Protein AF-A0A383BZ38-F1 (afdb_monomer_lite)

Organism: NCBI:txid408172

pLDDT: mean 95.56, std 3.01, range [82.31, 98.69]

Radius of gyration: 19.3 Å; chains: 1; bounding box: 51×39×51 Å

Structure (mmCIF, N/CA/C/O backbone):
data_AF-A0A383BZ38-F1
#
_entry.id   AF-A0A383BZ38-F1
#
loop_
_atom_site.group_PDB
_atom_site.id
_atom_site.type_symbol
_atom_site.label_atom_id
_atom_site.label_alt_id
_atom_site.label_comp_id
_atom_site.label_asym_id
_atom_site.label_entity_id
_atom_site.label_seq_id
_atom_site.pdbx_PDB_ins_code
_atom_site.Cartn_x
_atom_site.Cartn_y
_atom_site.Cartn_z
_atom_site.occupancy
_atom_site.B_iso_or_equiv
_atom_site.auth_seq_id
_atom_site.auth_comp_id
_atom_site.auth_asym_id
_atom_site.auth_atom_id
_atom_site.pdbx_PDB_model_num
ATOM 1 N N . GLY A 1 1 ? 20.276 -17.628 -30.613 1.00 90.06 1 GLY A N 1
ATOM 2 C CA . GLY A 1 1 ? 20.689 -17.340 -29.229 1.00 90.06 1 GLY A CA 1
ATOM 3 C C . GLY A 1 1 ? 22.015 -16.609 -29.181 1.00 90.06 1 GLY A C 1
ATOM 4 O O . GLY A 1 1 ? 22.993 -17.203 -28.761 1.00 90.06 1 GLY A O 1
ATOM 5 N N . ARG A 1 2 ? 22.058 -15.345 -29.622 1.00 94.81 2 ARG A N 1
ATOM 6 C CA . ARG A 1 2 ? 23.166 -14.427 -29.297 1.00 94.81 2 ARG A CA 1
ATOM 7 C C . ARG A 1 2 ? 22.791 -13.656 -28.026 1.00 94.81 2 ARG A C 1
ATOM 9 O O . ARG A 1 2 ? 21.605 -13.581 -27.708 1.00 94.81 2 ARG A O 1
ATOM 16 N N . PHE A 1 3 ? 23.781 -13.122 -27.318 1.00 96.31 3 PHE A N 1
ATOM 17 C CA . PHE A 1 3 ? 23.552 -12.290 -26.137 1.00 96.31 3 PHE A CA 1
ATOM 18 C C . PHE A 1 3 ? 22.805 -10.999 -26.510 1.00 96.31 3 PHE A C 1
ATOM 20 O O . PHE A 1 3 ? 23.079 -10.409 -27.555 1.00 96.31 3 PHE A O 1
ATOM 27 N N . VAL A 1 4 ? 21.856 -10.590 -25.666 1.00 97.38 4 VAL A N 1
ATOM 28 C CA . VAL A 1 4 ? 21.097 -9.340 -25.800 1.00 97.38 4 VAL A CA 1
ATOM 29 C C . VAL A 1 4 ? 21.461 -8.460 -24.613 1.00 97.38 4 VAL A C 1
ATOM 31 O O . VAL A 1 4 ? 21.229 -8.855 -23.471 1.00 97.38 4 VAL A O 1
ATOM 34 N N . GLU A 1 5 ? 22.019 -7.283 -24.889 1.00 97.19 5 GLU A N 1
ATOM 35 C CA . GLU A 1 5 ? 22.482 -6.352 -23.856 1.00 97.19 5 GLU A CA 1
ATOM 36 C C . GLU A 1 5 ? 21.358 -5.974 -22.877 1.00 97.19 5 GLU A C 1
ATOM 38 O O . GLU A 1 5 ? 20.234 -5.684 -23.316 1.00 97.19 5 GLU A O 1
ATOM 43 N N . PRO A 1 6 ? 21.628 -5.958 -21.558 1.00 97.00 6 PRO A N 1
ATOM 44 C CA . PRO A 1 6 ? 20.648 -5.540 -20.576 1.00 97.00 6 PRO A CA 1
ATOM 45 C C . PRO A 1 6 ? 20.452 -4.018 -20.567 1.00 97.00 6 PRO A C 1
ATOM 47 O O . PRO A 1 6 ? 21.318 -3.240 -20.968 1.00 97.00 6 PRO A O 1
ATOM 50 N N . GLY A 1 7 ? 19.300 -3.567 -20.074 1.00 95.19 7 GLY A N 1
ATOM 51 C CA . GLY A 1 7 ? 19.016 -2.139 -19.912 1.00 95.19 7 GLY A CA 1
ATOM 52 C C . GLY A 1 7 ? 17.922 -1.859 -18.883 1.00 95.19 7 GLY A C 1
ATOM 53 O O . GLY A 1 7 ? 17.131 -2.746 -18.581 1.00 95.19 7 GLY A O 1
ATOM 54 N N . PRO A 1 8 ? 17.841 -0.648 -18.321 1.00 92.62 8 PRO A N 1
ATOM 55 C CA . PRO A 1 8 ? 16.776 -0.316 -17.384 1.00 92.62 8 PRO A CA 1
ATOM 56 C C . PRO A 1 8 ? 15.424 -0.208 -18.103 1.00 92.62 8 PRO A C 1
ATOM 58 O O . PRO A 1 8 ? 15.342 0.229 -19.252 1.00 92.62 8 PRO A O 1
ATOM 61 N N . SER A 1 9 ? 14.350 -0.566 -17.403 1.00 90.81 9 SER A N 1
ATOM 62 C CA . SER A 1 9 ? 12.969 -0.315 -17.830 1.00 90.81 9 SER A CA 1
ATOM 63 C C . SER A 1 9 ? 12.368 0.907 -17.131 1.00 90.81 9 SER A C 1
ATOM 65 O O . SER A 1 9 ? 12.826 1.349 -16.077 1.00 90.81 9 SER A O 1
ATOM 67 N N . GLY A 1 10 ? 11.318 1.477 -17.723 1.00 86.44 10 GLY A N 1
ATOM 68 C CA . GLY A 1 10 ? 10.620 2.632 -17.165 1.00 86.44 10 GLY A CA 1
ATOM 69 C C . GLY A 1 10 ? 9.877 3.428 -18.230 1.00 86.44 10 GLY A C 1
ATOM 70 O O . GLY A 1 10 ? 9.706 2.974 -19.359 1.00 86.44 10 GLY A O 1
ATOM 71 N N . ALA A 1 11 ? 9.424 4.622 -17.857 1.00 85.94 11 ALA A N 1
ATOM 72 C CA . ALA A 1 11 ? 8.799 5.561 -18.779 1.00 85.94 11 ALA A CA 1
ATOM 73 C C . ALA A 1 11 ? 9.801 6.678 -19.130 1.00 85.94 11 ALA A C 1
ATOM 75 O O . ALA A 1 11 ? 10.152 7.445 -18.230 1.00 85.94 11 ALA A O 1
ATOM 76 N N . PRO A 1 12 ? 10.222 6.833 -20.404 1.00 86.62 12 PRO A N 1
ATOM 77 C CA . PRO A 1 12 ? 11.094 7.938 -20.820 1.00 86.62 12 PRO A CA 1
ATOM 78 C C . PRO A 1 12 ? 10.515 9.310 -20.448 1.00 86.62 12 PRO A C 1
ATOM 80 O O . PRO A 1 12 ? 11.234 10.210 -20.023 1.00 86.62 12 PRO A O 1
ATOM 83 N N . THR A 1 13 ? 9.187 9.434 -20.521 1.00 86.00 13 THR A N 1
ATOM 84 C CA . THR A 1 13 ? 8.421 10.640 -20.172 1.00 86.00 13 THR A CA 1
ATOM 85 C C . THR A 1 13 ? 8.467 11.003 -18.688 1.00 86.00 13 THR A C 1
ATOM 87 O O . THR A 1 13 ? 8.096 12.115 -18.330 1.00 86.00 13 THR A O 1
ATOM 90 N N . ARG A 1 14 ? 8.954 10.111 -17.814 1.00 82.38 14 ARG A N 1
ATOM 91 C CA . ARG A 1 14 ? 9.188 10.389 -16.386 1.00 82.38 14 ARG A CA 1
ATOM 92 C C . ARG A 1 14 ? 10.637 10.788 -16.097 1.00 82.38 14 ARG A C 1
ATOM 94 O O . ARG A 1 14 ? 11.146 10.509 -15.017 1.00 82.38 14 ARG A O 1
ATOM 101 N N . GLY A 1 15 ? 11.303 11.419 -17.066 1.00 82.31 15 GLY A N 1
ATOM 102 C CA . GLY A 1 15 ? 12.677 11.898 -16.911 1.00 82.31 15 GLY A CA 1
ATOM 103 C C . GLY A 1 15 ? 13.702 10.770 -16.825 1.00 82.31 15 GLY A C 1
ATOM 104 O O . GLY A 1 15 ? 14.725 10.938 -16.171 1.00 82.31 15 GLY A O 1
ATOM 105 N N . ARG A 1 16 ? 13.419 9.626 -17.466 1.00 85.56 16 ARG A N 1
ATOM 106 C CA . ARG A 1 16 ? 14.309 8.456 -17.495 1.00 85.56 16 ARG A CA 1
ATOM 107 C C . ARG A 1 16 ? 14.822 8.171 -18.910 1.00 85.56 16 ARG A C 1
ATOM 109 O O . ARG A 1 16 ? 14.422 7.165 -19.499 1.00 85.56 16 ARG A O 1
ATOM 116 N N . PRO A 1 17 ? 15.630 9.057 -19.523 1.00 90.81 17 PRO A N 1
ATOM 117 C CA . PRO A 1 17 ? 16.130 8.848 -20.883 1.00 90.81 17 PRO A CA 1
ATOM 118 C C . PRO A 1 17 ? 17.014 7.596 -21.006 1.00 90.81 17 PRO A C 1
ATOM 120 O O . PRO A 1 17 ? 17.094 7.019 -22.087 1.00 90.81 17 PRO A O 1
ATOM 123 N N . GLU A 1 18 ? 17.612 7.123 -19.907 1.00 90.06 18 GLU A N 1
ATOM 124 C CA . GLU A 1 18 ? 18.481 5.942 -19.858 1.00 90.06 18 GLU A CA 1
ATOM 125 C C . GLU A 1 18 ? 17.783 4.622 -20.230 1.00 90.06 18 GLU A C 1
ATOM 127 O O . GLU A 1 18 ? 18.455 3.629 -20.523 1.00 90.06 18 GLU A O 1
ATOM 132 N N . VAL A 1 19 ? 16.442 4.592 -20.249 1.00 92.38 19 VAL A N 1
ATOM 133 C CA . VAL A 1 19 ? 15.659 3.428 -20.709 1.00 92.38 19 VAL A CA 1
ATOM 134 C C . VAL A 1 19 ? 15.716 3.258 -22.230 1.00 92.38 19 VAL A C 1
ATOM 136 O O . VAL A 1 19 ? 15.421 2.179 -22.744 1.00 92.38 19 VAL A O 1
ATOM 139 N N . LEU A 1 20 ? 16.165 4.283 -22.960 1.00 93.81 20 LEU A N 1
ATOM 140 C CA . LEU A 1 20 ? 16.434 4.223 -24.394 1.00 93.81 20 LEU A CA 1
ATOM 141 C C . LEU A 1 20 ? 17.914 3.880 -24.665 1.00 93.81 20 LEU A C 1
ATOM 143 O O . LEU A 1 20 ? 18.776 4.200 -23.846 1.00 93.81 20 LEU A O 1
ATOM 147 N N . PRO A 1 21 ? 18.233 3.235 -25.804 1.00 95.25 21 PRO A N 1
ATOM 148 C CA . PRO A 1 21 ? 17.310 2.732 -26.825 1.00 95.25 21 PRO A CA 1
ATOM 149 C C . PRO A 1 21 ? 16.559 1.462 -26.383 1.00 95.25 21 PRO A C 1
ATOM 151 O O . PRO A 1 21 ? 16.933 0.786 -25.419 1.00 95.25 21 PRO A O 1
ATOM 154 N N . THR A 1 22 ? 15.488 1.140 -27.114 1.00 95.38 22 THR A N 1
ATOM 155 C CA . THR A 1 22 ? 14.756 -0.134 -27.007 1.00 95.38 22 THR A CA 1
ATOM 156 C C . THR A 1 22 ? 15.561 -1.297 -27.605 1.00 95.38 22 THR A C 1
ATOM 158 O O . THR A 1 22 ? 16.648 -1.099 -28.140 1.00 95.38 22 THR A O 1
ATOM 161 N N . GLY A 1 23 ? 15.028 -2.524 -27.544 1.00 96.19 23 GLY A N 1
ATOM 162 C CA . GLY A 1 23 ? 15.708 -3.718 -28.077 1.00 96.19 23 GLY A CA 1
ATOM 163 C C . GLY A 1 23 ? 16.732 -4.336 -27.117 1.00 96.19 23 GLY A C 1
ATOM 164 O O . GLY A 1 23 ? 17.559 -5.139 -27.535 1.00 96.19 23 GLY A O 1
ATOM 165 N N . ARG A 1 24 ? 16.668 -3.961 -25.834 1.00 96.38 24 ARG A N 1
ATOM 166 C CA . ARG A 1 24 ? 17.495 -4.493 -24.745 1.00 96.38 24 ARG A CA 1
ATOM 167 C C . ARG A 1 24 ? 16.713 -5.489 -23.892 1.00 96.38 24 ARG A C 1
ATOM 169 O O . ARG A 1 24 ? 15.491 -5.382 -23.778 1.00 96.38 24 ARG A O 1
ATOM 176 N N . ASN A 1 25 ? 17.423 -6.422 -23.261 1.00 96.31 25 ASN A N 1
ATOM 177 C CA . ASN A 1 25 ? 16.853 -7.326 -22.265 1.00 96.31 25 ASN A CA 1
ATOM 178 C C . ASN A 1 25 ? 16.653 -6.557 -20.953 1.00 96.31 25 ASN A C 1
ATOM 180 O O . ASN A 1 25 ? 17.577 -6.419 -20.151 1.00 96.31 25 ASN A O 1
ATOM 184 N N . PHE A 1 26 ? 15.483 -5.947 -20.782 1.00 94.25 26 PHE A N 1
ATOM 185 C CA . PHE A 1 26 ? 15.321 -4.985 -19.707 1.00 94.25 26 PHE A CA 1
ATOM 186 C C . PHE A 1 26 ? 15.330 -5.641 -18.317 1.00 94.25 26 PHE A C 1
ATOM 188 O O . PHE A 1 26 ? 14.816 -6.739 -18.124 1.00 94.25 26 PHE A O 1
ATOM 195 N N . TYR A 1 27 ? 15.842 -4.918 -17.325 1.00 92.50 27 TYR A N 1
ATOM 196 C CA . TYR A 1 27 ? 15.643 -5.201 -15.906 1.00 92.50 27 TYR A CA 1
ATOM 197 C C . TYR A 1 27 ? 14.743 -4.133 -15.272 1.00 92.50 27 TYR A C 1
ATOM 199 O O . TYR A 1 27 ? 14.513 -3.059 -15.838 1.00 92.50 27 TYR A O 1
ATOM 207 N N . SER A 1 28 ? 14.183 -4.438 -14.103 1.00 87.81 28 SER A N 1
ATOM 208 C CA . SER A 1 28 ? 13.330 -3.518 -13.349 1.00 87.81 28 SER A CA 1
ATOM 209 C C . SER A 1 28 ? 14.166 -2.591 -12.457 1.00 87.81 28 SER A C 1
ATOM 211 O O . SER A 1 28 ? 14.891 -1.734 -12.962 1.00 87.81 28 SER A O 1
ATOM 213 N N . ILE A 1 29 ? 14.060 -2.739 -11.138 1.00 88.50 29 ILE A N 1
ATOM 214 C CA . ILE A 1 29 ? 14.698 -1.893 -10.127 1.00 88.50 29 ILE A CA 1
ATOM 215 C C . ILE A 1 29 ? 15.108 -2.732 -8.913 1.00 88.50 29 ILE A C 1
ATOM 217 O O . ILE A 1 29 ? 14.553 -3.807 -8.686 1.00 88.50 29 ILE A O 1
ATOM 221 N N . ASP A 1 30 ? 16.039 -2.221 -8.101 1.00 92.00 30 ASP A N 1
ATOM 222 C CA . ASP A 1 30 ? 16.268 -2.768 -6.760 1.00 92.00 30 ASP A CA 1
ATOM 223 C C . ASP A 1 30 ? 15.056 -2.439 -5.881 1.00 92.00 30 ASP A C 1
ATOM 225 O O . ASP A 1 30 ? 14.865 -1.296 -5.453 1.00 92.00 30 ASP A O 1
ATOM 229 N N . THR A 1 31 ? 14.226 -3.445 -5.612 1.00 94.00 31 THR A N 1
ATOM 230 C CA . THR A 1 31 ? 12.975 -3.294 -4.861 1.00 94.00 31 THR A CA 1
ATOM 231 C C . THR A 1 31 ? 13.214 -2.805 -3.437 1.00 94.00 31 THR A C 1
ATOM 233 O O . THR A 1 31 ? 12.353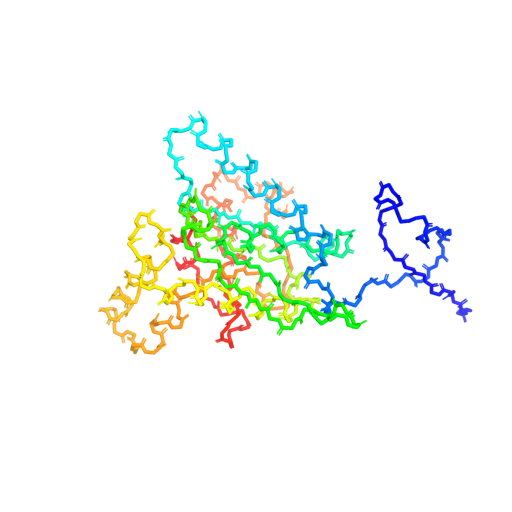 -2.137 -2.882 1.00 94.00 31 THR A O 1
ATOM 236 N N . ARG A 1 32 ? 14.403 -3.003 -2.857 1.00 95.31 32 ARG A N 1
ATOM 237 C CA . ARG A 1 32 ? 14.740 -2.505 -1.509 1.00 95.31 32 ARG A CA 1
ATOM 238 C C . ARG A 1 32 ? 14.825 -0.984 -1.432 1.00 95.31 32 ARG A C 1
ATOM 240 O O . ARG A 1 32 ? 14.842 -0.439 -0.339 1.00 95.31 32 ARG A O 1
ATOM 247 N N . THR A 1 33 ? 14.897 -0.295 -2.567 1.00 95.50 33 THR A N 1
ATOM 248 C CA . THR A 1 33 ? 14.933 1.177 -2.636 1.00 95.50 33 THR A CA 1
ATOM 249 C C . THR A 1 33 ? 13.539 1.802 -2.780 1.00 95.50 33 THR A C 1
ATOM 251 O O . THR A 1 33 ? 13.413 3.012 -2.960 1.00 95.50 33 THR A O 1
ATOM 254 N N . VAL A 1 34 ? 12.481 0.982 -2.715 1.00 96.75 34 VAL A N 1
ATOM 255 C CA . VAL A 1 34 ? 11.086 1.379 -2.949 1.00 96.75 34 VAL A CA 1
ATOM 256 C C . VAL A 1 34 ? 10.306 1.443 -1.624 1.00 96.75 34 VAL A C 1
ATOM 258 O O . VAL A 1 34 ? 10.291 0.441 -0.905 1.00 96.75 34 VAL A O 1
ATOM 261 N N . PRO A 1 35 ? 9.595 2.550 -1.320 1.00 97.75 35 PRO A N 1
ATOM 262 C CA . PRO A 1 35 ? 9.490 3.767 -2.125 1.00 97.75 35 PRO A CA 1
ATOM 263 C C . PRO A 1 35 ? 10.753 4.633 -2.052 1.00 97.75 35 PRO A C 1
ATOM 265 O O . PRO A 1 35 ? 11.388 4.723 -1.009 1.00 97.75 35 PRO A O 1
ATOM 268 N N . THR A 1 36 ? 11.098 5.317 -3.141 1.00 95.94 36 THR A N 1
ATOM 269 C CA . THR A 1 36 ? 12.218 6.273 -3.175 1.00 95.94 36 THR A CA 1
ATOM 270 C C . THR A 1 36 ? 11.863 7.575 -2.438 1.00 95.94 36 THR A C 1
ATOM 272 O O . THR A 1 36 ? 10.681 7.919 -2.346 1.00 95.94 36 THR A O 1
ATOM 275 N N . PRO A 1 37 ? 12.842 8.392 -2.000 1.00 96.25 37 PRO A N 1
ATOM 276 C CA . PRO A 1 37 ? 12.557 9.711 -1.420 1.00 96.25 37 PRO A CA 1
ATOM 277 C C . PRO A 1 37 ? 11.782 10.650 -2.360 1.00 96.25 37 PRO A C 1
ATOM 279 O O . PRO A 1 37 ? 11.012 11.501 -1.913 1.00 96.25 37 PRO A O 1
ATOM 282 N N . ALA A 1 38 ? 11.972 10.512 -3.677 1.00 94.75 38 ALA A N 1
ATOM 283 C CA . ALA A 1 38 ? 11.205 11.263 -4.666 1.00 94.75 38 ALA A CA 1
ATOM 284 C C . ALA A 1 38 ? 9.747 10.782 -4.733 1.00 94.75 38 ALA A C 1
ATOM 286 O O . ALA A 1 38 ? 8.841 11.614 -4.680 1.00 94.75 38 ALA A O 1
ATOM 287 N N . ALA A 1 39 ? 9.532 9.462 -4.775 1.00 96.06 39 ALA A N 1
ATOM 288 C CA . ALA A 1 39 ? 8.200 8.862 -4.718 1.00 96.06 39 ALA A CA 1
ATOM 289 C C . ALA A 1 39 ? 7.476 9.215 -3.412 1.00 96.06 39 ALA A C 1
ATOM 291 O O . ALA A 1 39 ? 6.293 9.525 -3.443 1.00 96.06 39 ALA A O 1
ATOM 292 N N . TRP A 1 40 ? 8.183 9.282 -2.277 1.00 98.31 40 TRP A N 1
ATOM 293 C CA . TRP A 1 40 ? 7.618 9.751 -1.008 1.00 98.31 40 TRP A CA 1
ATOM 294 C C . TRP A 1 40 ? 7.034 11.162 -1.106 1.00 98.31 40 TRP A C 1
ATOM 296 O O . TRP A 1 40 ? 5.883 11.379 -0.739 1.00 98.31 40 TRP A O 1
ATOM 306 N N . ARG A 1 41 ? 7.787 12.123 -1.658 1.00 97.75 41 ARG A N 1
ATOM 307 C CA . ARG A 1 41 ? 7.289 13.501 -1.829 1.00 97.75 41 ARG A CA 1
ATOM 308 C C . ARG A 1 41 ? 6.063 13.566 -2.742 1.00 97.75 41 ARG A C 1
ATOM 310 O O . ARG A 1 41 ? 5.141 14.334 -2.471 1.00 97.75 41 ARG A O 1
ATOM 317 N N . LEU A 1 42 ? 6.051 12.775 -3.817 1.00 97.00 42 LEU A N 1
ATOM 318 C CA . LEU A 1 42 ? 4.921 12.707 -4.748 1.00 97.00 42 LEU A CA 1
ATOM 319 C C . LEU A 1 42 ? 3.702 12.029 -4.113 1.00 97.00 42 LEU A C 1
ATOM 321 O O . LEU A 1 42 ? 2.599 12.561 -4.214 1.00 97.00 42 LEU A O 1
ATOM 325 N N . GLY A 1 43 ? 3.906 10.911 -3.417 1.00 97.75 43 GLY A N 1
ATOM 326 C CA . GLY A 1 43 ? 2.876 10.181 -2.684 1.00 97.75 43 GLY A CA 1
ATOM 327 C C . GLY A 1 43 ? 2.256 11.022 -1.572 1.00 97.75 43 GLY A C 1
ATOM 328 O O . GLY A 1 43 ? 1.034 11.090 -1.489 1.00 97.75 43 GLY A O 1
ATOM 329 N N . TRP A 1 44 ? 3.069 11.750 -0.797 1.00 98.25 44 TRP A N 1
ATOM 330 C CA . TRP A 1 44 ? 2.593 12.710 0.204 1.00 98.25 44 TRP A CA 1
ATOM 331 C C . TRP A 1 44 ? 1.704 13.780 -0.423 1.00 98.25 44 TRP A C 1
ATOM 333 O O . TRP A 1 44 ? 0.556 13.945 -0.023 1.00 98.25 44 TRP A O 1
ATOM 343 N N . LYS A 1 45 ? 2.196 14.452 -1.472 1.00 98.38 45 LYS A N 1
ATOM 344 C CA . LYS A 1 45 ? 1.418 15.473 -2.184 1.00 98.38 45 LYS A CA 1
ATOM 345 C C . LYS A 1 45 ? 0.113 14.903 -2.747 1.00 98.38 45 LYS A C 1
ATOM 347 O O . LYS A 1 45 ? -0.925 15.549 -2.652 1.00 98.38 45 LYS A O 1
ATOM 352 N N . SER A 1 46 ? 0.157 13.707 -3.330 1.00 98.00 46 SER A N 1
ATOM 353 C CA . SER A 1 46 ? -1.018 13.044 -3.897 1.00 98.00 46 SER A CA 1
ATOM 354 C C . SER A 1 46 ? -2.048 12.673 -2.825 1.00 98.00 46 SER A C 1
ATOM 356 O O . SER A 1 46 ? -3.234 12.932 -3.016 1.00 98.00 46 SER A O 1
ATOM 358 N N . ALA A 1 47 ? -1.607 12.131 -1.687 1.00 98.19 47 ALA A N 1
ATOM 359 C CA . ALA A 1 47 ? -2.464 11.821 -0.545 1.00 98.19 47 ALA A CA 1
ATOM 360 C C . ALA A 1 47 ? -3.114 13.088 0.031 1.00 98.19 47 ALA A C 1
ATOM 362 O O . ALA A 1 47 ? -4.326 13.111 0.230 1.00 98.19 47 ALA A O 1
ATOM 363 N N . THR A 1 48 ? -2.339 14.159 0.231 1.00 97.69 48 THR A N 1
ATOM 364 C CA . THR A 1 48 ? -2.857 15.451 0.707 1.00 97.69 48 THR A CA 1
ATOM 365 C C . THR A 1 48 ? -3.940 15.993 -0.220 1.00 97.69 48 THR A C 1
ATOM 367 O O . THR A 1 48 ? -5.040 16.269 0.246 1.00 97.69 48 THR A O 1
ATOM 370 N N . LEU A 1 49 ? -3.682 16.057 -1.532 1.00 98.06 49 LEU A N 1
ATOM 371 C CA . LEU A 1 49 ? -4.665 16.554 -2.502 1.00 98.06 49 LEU A CA 1
ATOM 372 C C . LEU A 1 49 ? -5.948 15.712 -2.519 1.00 98.06 49 LEU A C 1
ATOM 374 O O . LEU A 1 49 ? -7.042 16.260 -2.632 1.00 98.06 49 LEU A O 1
ATOM 378 N N . MET A 1 50 ? -5.829 14.387 -2.396 1.00 97.38 50 MET A N 1
ATOM 379 C CA . MET A 1 50 ? -6.981 13.485 -2.346 1.00 97.38 50 MET A CA 1
ATOM 380 C C . MET A 1 50 ? -7.831 13.719 -1.090 1.00 97.38 50 MET A C 1
ATOM 382 O O . MET A 1 50 ? -9.054 13.817 -1.180 1.00 97.38 50 MET A O 1
ATOM 386 N N . ILE A 1 51 ? -7.185 13.847 0.071 1.00 97.81 51 ILE A N 1
ATOM 387 C CA . ILE A 1 51 ? -7.855 14.113 1.347 1.00 97.81 51 ILE A CA 1
ATOM 388 C C . ILE A 1 51 ? -8.526 15.494 1.329 1.00 97.81 51 ILE A C 1
ATOM 390 O O . ILE A 1 51 ? -9.687 15.618 1.719 1.00 97.81 51 ILE A O 1
ATOM 394 N N . GLU A 1 52 ? -7.816 16.528 0.876 1.00 97.38 52 GLU A N 1
ATOM 395 C CA . GLU A 1 52 ? -8.344 17.892 0.778 1.00 97.38 52 GLU A CA 1
ATOM 396 C C . GLU A 1 52 ? -9.557 17.950 -0.146 1.00 97.38 52 GLU A C 1
ATOM 398 O O . GLU A 1 52 ? -10.572 18.549 0.212 1.00 97.38 52 GLU A O 1
ATOM 403 N N . ARG A 1 53 ? -9.482 17.282 -1.303 1.00 98.06 53 ARG A N 1
ATOM 404 C CA . ARG A 1 53 ? -10.601 17.204 -2.239 1.00 98.06 53 ARG A CA 1
ATOM 405 C C . ARG A 1 53 ? -11.813 16.527 -1.606 1.00 98.06 53 ARG A C 1
ATOM 407 O O . ARG A 1 53 ? -12.902 17.089 -1.668 1.00 98.06 53 ARG A O 1
ATOM 414 N N . TYR A 1 54 ? -11.620 15.376 -0.956 1.00 98.19 54 TYR A N 1
ATOM 415 C CA . TYR A 1 54 ? -12.706 14.673 -0.270 1.00 98.19 54 TYR A CA 1
ATOM 416 C C . TYR A 1 54 ? -13.367 15.569 0.785 1.00 98.19 54 TYR A C 1
ATOM 418 O O . TYR A 1 54 ? -14.591 15.688 0.811 1.00 98.19 54 TYR A O 1
ATOM 426 N N . ARG A 1 55 ? -12.561 16.263 1.602 1.00 97.38 55 ARG A N 1
ATOM 427 C CA . ARG A 1 55 ? -13.054 17.180 2.639 1.00 97.38 55 ARG A CA 1
ATOM 428 C C . ARG A 1 55 ? -13.830 18.359 2.059 1.00 97.38 55 ARG A C 1
ATOM 430 O O . ARG A 1 55 ? -14.835 18.755 2.638 1.00 97.38 55 ARG A O 1
ATOM 437 N N . GLN A 1 56 ? -13.381 18.920 0.939 1.00 98.00 56 GLN A N 1
ATOM 438 C CA . GLN A 1 56 ? -14.095 20.003 0.257 1.00 98.00 56 GLN A CA 1
ATOM 439 C C . GLN A 1 56 ? -15.463 19.552 -0.270 1.00 98.00 56 GLN A C 1
ATOM 441 O O . GLN A 1 56 ? -16.412 20.328 -0.228 1.00 98.00 56 GLN A O 1
ATOM 446 N N . GLU A 1 57 ? -15.564 18.316 -0.760 1.00 98.31 57 GLU A N 1
ATOM 447 C CA . GLU A 1 57 ? -16.801 17.771 -1.333 1.00 98.31 57 GLU A CA 1
ATOM 448 C C . GLU A 1 57 ? -17.796 17.280 -0.271 1.00 98.31 57 GLU A C 1
ATOM 450 O O . GLU A 1 57 ? -19.000 17.445 -0.451 1.00 98.31 57 GLU A O 1
ATOM 455 N N . HIS A 1 58 ? -17.311 16.703 0.833 1.00 97.75 58 HIS A N 1
ATOM 456 C CA . HIS A 1 58 ? -18.152 16.002 1.815 1.00 97.75 58 HIS A CA 1
ATOM 457 C C . HIS A 1 58 ? -18.229 16.704 3.179 1.00 97.75 58 HIS A C 1
ATOM 459 O O . HIS A 1 58 ? -19.033 16.323 4.023 1.00 97.75 58 HIS A O 1
ATOM 465 N N . 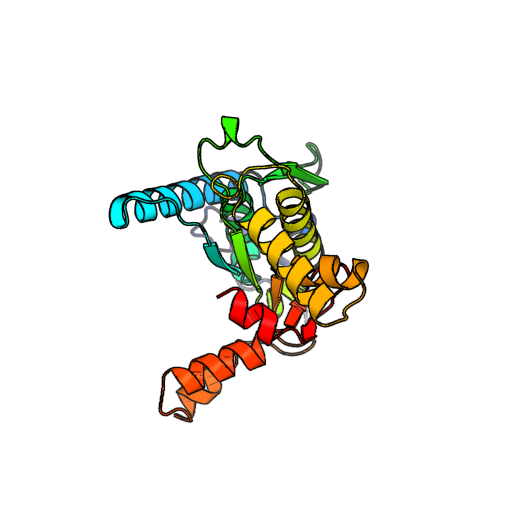GLY A 1 59 ? -17.398 17.721 3.429 1.00 97.56 59 GLY A N 1
ATOM 466 C CA . GLY A 1 59 ? -17.359 18.456 4.699 1.00 97.56 59 GLY A CA 1
ATOM 467 C C . GLY A 1 59 ? -16.675 17.717 5.857 1.00 97.56 59 GLY A C 1
ATOM 468 O O . GLY A 1 59 ? -16.536 18.282 6.940 1.00 97.56 59 GLY A O 1
ATOM 469 N N . GLU A 1 60 ? -16.197 16.491 5.640 1.00 96.75 60 GLU A N 1
ATOM 470 C CA . GLU A 1 60 ? -15.543 15.653 6.647 1.00 96.75 60 GLU A CA 1
ATOM 471 C C . GLU A 1 60 ? -14.246 15.022 6.122 1.00 96.75 60 GLU A C 1
ATOM 473 O O . GLU A 1 60 ? -13.991 14.972 4.919 1.00 96.75 60 GLU A O 1
ATOM 478 N N . TRP A 1 61 ? -13.394 14.544 7.030 1.00 97.12 61 TRP A N 1
ATOM 479 C CA . TRP A 1 61 ? -12.182 13.823 6.648 1.00 97.12 61 TRP A CA 1
ATOM 480 C C . TRP A 1 61 ? -12.512 12.390 6.207 1.00 97.12 61 TRP A C 1
ATOM 482 O O . TRP A 1 61 ? -13.346 11.735 6.838 1.00 97.12 61 TRP A O 1
ATOM 492 N N . PRO A 1 62 ? -11.828 11.852 5.182 1.00 97.06 62 PRO A N 1
ATOM 493 C CA . PRO A 1 62 ? -12.010 10.461 4.802 1.00 97.06 62 PRO A CA 1
ATOM 494 C C . PRO A 1 62 ? -11.498 9.541 5.913 1.00 97.06 62 PRO A C 1
ATOM 496 O O . PRO A 1 62 ? -10.336 9.612 6.309 1.00 97.06 62 PRO A O 1
ATOM 499 N N . ARG A 1 63 ? -12.360 8.649 6.408 1.00 96.31 63 ARG A N 1
ATOM 500 C CA . ARG A 1 63 ? -11.987 7.686 7.460 1.00 96.31 63 ARG A CA 1
ATOM 501 C C . ARG A 1 63 ? -11.306 6.435 6.906 1.00 96.31 63 ARG A C 1
ATOM 503 O O . ARG A 1 63 ? -10.483 5.836 7.593 1.00 96.31 63 ARG A O 1
ATOM 510 N N . ARG A 1 64 ? -11.677 6.025 5.689 1.00 95.75 64 ARG A N 1
ATOM 511 C CA . ARG A 1 64 ? -11.239 4.784 5.036 1.00 95.75 64 ARG A CA 1
ATOM 512 C C . ARG A 1 64 ? -10.979 5.011 3.555 1.00 95.75 64 ARG A C 1
ATOM 514 O O . ARG A 1 64 ? -11.728 5.747 2.917 1.00 95.75 64 ARG A O 1
ATOM 521 N N . MET A 1 65 ? -9.960 4.352 3.014 1.00 96.94 65 MET A N 1
ATOM 522 C CA . MET A 1 65 ? -9.682 4.331 1.576 1.00 96.94 65 MET A CA 1
ATOM 523 C C . MET A 1 65 ? -9.151 2.968 1.136 1.00 96.94 65 MET A C 1
ATOM 525 O O . MET A 1 65 ? -8.362 2.341 1.839 1.00 96.94 65 MET A O 1
ATOM 529 N N . ALA A 1 66 ? -9.543 2.536 -0.061 1.00 96.12 66 ALA A N 1
ATOM 530 C CA . ALA A 1 66 ? -8.951 1.380 -0.718 1.00 96.12 66 ALA A CA 1
ATOM 531 C C . ALA A 1 66 ? -7.925 1.837 -1.766 1.00 96.12 66 ALA A C 1
ATOM 533 O O . ALA A 1 66 ? -8.231 2.677 -2.613 1.00 96.12 66 ALA A O 1
ATOM 534 N N . VAL A 1 67 ? -6.717 1.273 -1.734 1.00 96.19 67 VAL A N 1
ATOM 535 C CA . VAL A 1 67 ? -5.635 1.571 -2.685 1.00 96.19 67 VAL A CA 1
ATOM 536 C C . VAL A 1 67 ? -5.274 0.306 -3.452 1.00 96.19 67 VAL A C 1
ATOM 538 O O . VAL A 1 67 ? -4.885 -0.701 -2.864 1.00 96.19 67 VAL A O 1
ATOM 541 N N . SER A 1 68 ? -5.363 0.351 -4.781 1.00 95.50 68 SER A N 1
ATOM 542 C CA . SER A 1 68 ? -4.879 -0.738 -5.631 1.00 95.50 68 SER A CA 1
ATOM 543 C C . SER A 1 68 ? -3.386 -0.566 -5.909 1.00 95.50 68 SER A C 1
ATOM 545 O O . SER A 1 68 ? -2.997 0.355 -6.619 1.00 95.50 68 SER A O 1
ATOM 547 N N . ALA A 1 69 ? -2.555 -1.481 -5.408 1.00 95.12 69 ALA A N 1
ATOM 548 C CA . ALA A 1 69 ? -1.108 -1.462 -5.602 1.00 95.12 69 ALA A CA 1
ATOM 549 C C . ALA A 1 69 ? -0.677 -2.406 -6.737 1.00 95.12 69 ALA A C 1
ATOM 551 O O . ALA A 1 69 ? -0.862 -3.633 -6.688 1.00 95.12 69 ALA A O 1
ATOM 552 N N . TRP A 1 70 ? -0.062 -1.827 -7.769 1.00 95.00 70 TRP A N 1
ATOM 553 C CA . TRP A 1 70 ? 0.381 -2.555 -8.960 1.00 95.00 70 TRP A CA 1
ATOM 554 C C . TRP A 1 70 ? 1.902 -2.637 -9.012 1.00 95.00 70 TRP A C 1
ATOM 556 O O . TRP A 1 70 ? 2.595 -1.622 -8.926 1.00 95.00 70 TRP A O 1
ATOM 566 N N . GLY A 1 71 ? 2.452 -3.839 -9.214 1.00 93.50 71 GLY A N 1
ATOM 567 C CA . GLY A 1 71 ? 3.908 -4.007 -9.257 1.00 93.50 71 GLY A CA 1
ATOM 568 C C . GLY A 1 71 ? 4.553 -3.180 -10.376 1.00 93.50 71 GLY A C 1
ATOM 569 O O . GLY A 1 71 ? 5.535 -2.478 -10.153 1.00 93.50 71 GLY A O 1
ATOM 570 N N . THR A 1 72 ? 3.944 -3.161 -11.563 1.00 92.25 72 THR A N 1
ATOM 571 C CA . THR A 1 72 ? 4.424 -2.374 -12.710 1.00 92.25 72 THR A CA 1
ATOM 572 C C . THR A 1 72 ? 4.383 -0.868 -12.467 1.00 92.25 72 THR A C 1
ATOM 574 O O . THR A 1 72 ? 5.271 -0.158 -12.940 1.00 92.25 72 THR A O 1
ATOM 577 N N . SER A 1 73 ? 3.380 -0.371 -11.736 1.00 92.44 73 SER A N 1
ATOM 578 C CA . SER A 1 73 ? 3.288 1.046 -11.367 1.00 92.44 73 SER A CA 1
ATOM 579 C C . SER A 1 73 ? 4.452 1.417 -10.458 1.00 92.44 73 SER A C 1
ATOM 581 O O . SER A 1 73 ? 5.239 2.295 -10.804 1.00 92.44 73 SER A O 1
ATOM 583 N N . ASN A 1 74 ? 4.657 0.661 -9.379 1.00 94.25 74 ASN A N 1
ATOM 584 C CA . ASN A 1 74 ? 5.729 0.919 -8.416 1.00 94.25 74 ASN A CA 1
ATOM 585 C C . ASN A 1 74 ? 7.131 0.787 -9.036 1.00 94.25 74 ASN A C 1
ATOM 587 O O . ASN A 1 74 ? 8.013 1.580 -8.710 1.00 94.25 74 ASN A O 1
ATOM 591 N N . MET A 1 75 ? 7.331 -0.123 -9.999 1.00 92.75 75 MET A N 1
ATOM 592 C CA . MET A 1 75 ? 8.590 -0.210 -10.758 1.00 92.75 75 MET A CA 1
ATOM 593 C C . MET A 1 75 ? 8.865 1.031 -11.619 1.00 92.75 75 MET A C 1
ATOM 595 O O . MET A 1 75 ? 10.013 1.449 -11.758 1.00 92.75 75 MET A O 1
ATOM 599 N N . ARG A 1 76 ? 7.824 1.637 -12.203 1.00 91.38 76 ARG A N 1
ATOM 600 C CA . ARG A 1 76 ? 7.959 2.824 -13.066 1.00 91.38 76 ARG A CA 1
ATOM 601 C C . ARG A 1 76 ? 8.117 4.115 -12.276 1.00 91.38 76 ARG A C 1
ATOM 603 O O . ARG A 1 76 ? 8.752 5.047 -12.765 1.00 91.38 76 ARG A O 1
ATOM 610 N N . THR A 1 77 ? 7.500 4.186 -11.103 1.00 92.19 77 THR A N 1
ATOM 611 C CA . THR A 1 77 ? 7.430 5.410 -10.304 1.00 92.19 77 THR A CA 1
ATOM 612 C C . THR A 1 77 ? 8.439 5.455 -9.166 1.00 92.19 77 THR A C 1
ATOM 614 O O . THR A 1 77 ? 8.678 6.519 -8.604 1.00 92.19 77 THR A O 1
ATOM 617 N N . GLY A 1 78 ? 9.058 4.319 -8.842 1.00 93.06 78 GLY A N 1
ATOM 618 C CA . GLY A 1 78 ? 9.881 4.190 -7.649 1.00 93.06 78 GLY A CA 1
ATOM 619 C C . GLY A 1 78 ? 9.045 4.111 -6.372 1.00 93.06 78 GLY A C 1
ATOM 620 O O . GLY A 1 78 ? 9.581 4.417 -5.314 1.00 93.06 78 GLY A O 1
ATOM 621 N N . GLY A 1 79 ? 7.766 3.720 -6.453 1.00 96.00 79 GLY A N 1
ATOM 622 C CA . GLY A 1 79 ? 6.933 3.412 -5.286 1.00 96.00 79 GLY A CA 1
ATOM 623 C C . GLY A 1 79 ? 5.793 4.377 -4.970 1.00 96.00 79 GLY A C 1
ATOM 624 O O . GLY A 1 79 ? 5.440 4.479 -3.799 1.00 96.00 79 GLY A O 1
ATOM 625 N N . ASP A 1 80 ? 5.251 5.106 -5.953 1.00 96.00 80 ASP A N 1
ATOM 626 C CA . ASP A 1 80 ? 4.202 6.118 -5.712 1.00 96.00 80 ASP A CA 1
ATOM 627 C C . ASP A 1 80 ? 2.975 5.536 -4.969 1.00 96.00 80 ASP A C 1
ATOM 629 O O . ASP A 1 80 ? 2.509 6.170 -4.025 1.00 96.00 80 ASP A O 1
ATOM 633 N N . ASP A 1 81 ? 2.497 4.328 -5.314 1.00 97.19 81 ASP A N 1
ATOM 634 C CA . ASP A 1 81 ? 1.326 3.710 -4.656 1.00 97.19 81 ASP A CA 1
ATOM 635 C C . ASP A 1 81 ? 1.609 3.433 -3.165 1.00 97.19 81 ASP A C 1
ATOM 637 O O . ASP A 1 81 ? 0.797 3.738 -2.290 1.00 97.19 81 ASP A O 1
ATOM 641 N N . ILE A 1 82 ? 2.792 2.877 -2.869 1.00 98.00 82 ILE A N 1
ATOM 642 C CA . ILE A 1 82 ? 3.237 2.575 -1.499 1.00 98.00 82 ILE A CA 1
ATOM 643 C C . ILE A 1 82 ? 3.397 3.874 -0.704 1.00 98.00 82 ILE A C 1
ATOM 645 O O . ILE A 1 82 ? 2.921 3.983 0.424 1.00 98.00 82 ILE A O 1
ATOM 649 N N . ALA A 1 83 ? 4.049 4.873 -1.302 1.00 98.38 83 ALA A N 1
ATOM 650 C CA . ALA A 1 83 ? 4.263 6.176 -0.691 1.00 98.38 83 ALA A CA 1
ATOM 651 C C . ALA A 1 83 ? 2.946 6.895 -0.381 1.00 98.38 83 ALA A C 1
ATOM 653 O O . ALA A 1 83 ? 2.798 7.445 0.708 1.00 98.38 83 ALA A O 1
ATOM 654 N N . GLN A 1 84 ? 1.990 6.881 -1.312 1.00 98.19 84 GLN A N 1
ATOM 655 C CA . GLN A 1 84 ? 0.676 7.489 -1.119 1.00 98.19 84 GLN A CA 1
ATOM 656 C C . GLN A 1 84 ? -0.063 6.833 0.046 1.00 98.19 84 GLN A C 1
ATOM 658 O O . GLN A 1 84 ? -0.594 7.529 0.908 1.00 98.19 84 GLN A O 1
ATOM 663 N N . ALA A 1 85 ? -0.059 5.504 0.117 1.00 97.75 85 ALA A N 1
ATOM 664 C CA . ALA A 1 85 ? -0.739 4.791 1.184 1.00 97.75 85 ALA A CA 1
ATOM 665 C C . ALA A 1 85 ? -0.102 5.011 2.566 1.00 97.75 85 ALA A C 1
ATOM 667 O O . ALA A 1 85 ? -0.810 5.258 3.541 1.00 97.75 85 ALA A O 1
ATOM 668 N N . LEU A 1 86 ? 1.233 4.997 2.652 1.00 98.56 86 LEU A N 1
ATOM 669 C CA . LEU A 1 86 ? 1.946 5.357 3.882 1.00 98.56 86 LEU A CA 1
ATOM 670 C C . LEU A 1 86 ? 1.629 6.801 4.299 1.00 98.56 86 LEU A C 1
ATOM 672 O O . LEU A 1 86 ? 1.336 7.060 5.468 1.00 98.56 86 LEU A O 1
ATOM 676 N N . ALA A 1 87 ? 1.579 7.731 3.340 1.00 98.50 87 ALA A N 1
ATOM 677 C CA . ALA A 1 87 ? 1.207 9.113 3.603 1.00 98.50 87 ALA A CA 1
ATOM 678 C C . ALA A 1 87 ? -0.223 9.228 4.147 1.00 98.50 87 ALA A C 1
ATOM 680 O O . ALA A 1 87 ? -0.410 9.894 5.161 1.00 98.50 87 ALA A O 1
ATOM 681 N N . LEU A 1 88 ? -1.215 8.546 3.560 1.00 98.44 88 LEU A N 1
ATOM 682 C CA . LEU A 1 88 ? -2.604 8.514 4.052 1.00 98.44 88 LEU A CA 1
ATOM 683 C C . LEU A 1 88 ? -2.684 8.108 5.542 1.00 98.44 88 LEU A C 1
ATOM 685 O O . LEU A 1 88 ? -3.385 8.755 6.326 1.00 98.44 88 LEU A O 1
ATOM 689 N N . MET A 1 89 ? -1.884 7.125 5.967 1.00 98.44 89 MET A N 1
ATOM 690 C CA . MET A 1 89 ? -1.803 6.670 7.367 1.00 98.44 89 MET A CA 1
ATOM 691 C C . MET A 1 89 ? -0.980 7.596 8.290 1.00 98.44 89 MET A C 1
ATOM 693 O O . MET A 1 89 ? -1.016 7.460 9.515 1.00 98.44 89 MET A O 1
ATOM 697 N N . GLY A 1 90 ? -0.237 8.552 7.724 1.00 98.25 90 GLY A N 1
ATOM 698 C CA . GLY A 1 90 ? 0.692 9.404 8.470 1.00 98.25 90 GLY A CA 1
ATOM 699 C C . GLY A 1 90 ? 1.971 8.670 8.868 1.00 98.25 90 GLY A C 1
ATOM 700 O O . GLY A 1 90 ? 2.461 8.833 9.984 1.00 98.25 90 GLY A O 1
ATOM 701 N N . VAL A 1 91 ? 2.487 7.829 7.972 1.00 98.69 91 VAL A N 1
ATOM 702 C CA . VAL A 1 91 ? 3.707 7.041 8.158 1.00 98.69 91 VAL A CA 1
ATOM 703 C C . VAL A 1 91 ? 4.741 7.467 7.122 1.00 98.69 91 VAL A C 1
ATOM 705 O O . VAL A 1 91 ? 4.458 7.483 5.929 1.00 98.69 91 VAL A O 1
ATOM 708 N N . GLN A 1 92 ? 5.948 7.806 7.568 1.00 98.38 92 GLN A N 1
ATOM 709 C CA . GLN A 1 92 ? 7.060 8.192 6.706 1.00 98.38 92 GLN A CA 1
ATOM 710 C C . GLN A 1 92 ? 8.065 7.040 6.588 1.00 98.38 92 GLN A C 1
ATOM 712 O O . GLN A 1 92 ? 8.572 6.598 7.618 1.00 98.38 92 GLN A O 1
ATOM 717 N N . PRO A 1 93 ? 8.422 6.574 5.378 1.00 98.31 93 PRO A N 1
ATOM 718 C CA . PRO A 1 93 ? 9.517 5.624 5.216 1.00 98.31 93 PRO A CA 1
ATOM 719 C C . PRO A 1 93 ? 10.849 6.202 5.714 1.00 98.31 93 PRO A C 1
ATOM 721 O O . PRO A 1 93 ? 11.088 7.408 5.651 1.00 98.31 93 PRO A O 1
ATOM 724 N N . ALA A 1 94 ? 11.735 5.330 6.182 1.00 98.00 94 ALA A N 1
ATOM 725 C CA . ALA A 1 94 ? 13.105 5.661 6.550 1.00 98.00 94 ALA A CA 1
ATOM 726 C C . ALA A 1 94 ? 14.071 5.056 5.530 1.00 98.00 94 ALA A C 1
ATOM 728 O O . ALA A 1 94 ? 13.870 3.928 5.075 1.00 98.00 94 ALA A O 1
ATOM 729 N N . TRP A 1 95 ? 15.122 5.799 5.189 1.00 98.12 95 TRP A N 1
ATOM 730 C CA . TRP A 1 95 ? 16.122 5.380 4.212 1.00 98.12 95 TRP A CA 1
ATOM 731 C C . TRP A 1 95 ? 17.517 5.381 4.814 1.00 98.12 95 TRP A C 1
ATOM 733 O O . TRP A 1 95 ? 17.872 6.274 5.584 1.00 98.12 95 TRP A O 1
ATOM 743 N N . ASP A 1 96 ? 18.330 4.421 4.391 1.00 96.50 96 ASP A N 1
ATOM 744 C CA . ASP A 1 96 ? 19.774 4.485 4.562 1.00 96.50 96 ASP A CA 1
ATOM 745 C C . ASP A 1 96 ? 20.380 5.538 3.617 1.00 96.50 96 ASP A C 1
ATOM 747 O O . ASP A 1 96 ? 20.117 5.532 2.411 1.00 96.50 96 ASP A O 1
ATOM 751 N N . VAL A 1 97 ? 21.213 6.430 4.162 1.00 90.31 97 VAL A N 1
ATOM 752 C CA . VAL A 1 97 ? 21.767 7.589 3.436 1.00 90.31 97 VAL A CA 1
ATOM 753 C C . VAL A 1 97 ? 22.719 7.164 2.311 1.00 90.31 97 VAL A C 1
ATOM 755 O O . VAL A 1 97 ? 22.794 7.847 1.292 1.00 90.31 97 VAL A O 1
ATOM 758 N N . GLY A 1 98 ? 23.429 6.041 2.465 1.00 92.81 98 GLY A N 1
ATOM 759 C CA . GLY A 1 98 ? 24.400 5.569 1.473 1.00 92.81 98 GLY A CA 1
ATOM 760 C C . GLY A 1 98 ? 23.766 4.758 0.342 1.00 92.81 98 GLY A C 1
ATOM 761 O O . GLY A 1 98 ? 24.021 5.010 -0.833 1.00 92.81 98 GLY A O 1
ATOM 762 N N . SER A 1 99 ? 22.942 3.771 0.689 1.00 93.38 99 SER A N 1
ATOM 763 C CA . SER A 1 99 ? 22.373 2.815 -0.268 1.00 93.38 99 SER A CA 1
ATOM 764 C C . SER A 1 99 ? 21.012 3.228 -0.828 1.00 93.38 99 SER A C 1
ATOM 766 O O . SER A 1 99 ? 20.554 2.632 -1.803 1.00 93.38 99 SER A O 1
ATOM 768 N N . GLY A 1 100 ? 20.332 4.198 -0.206 1.00 92.94 100 GLY A N 1
ATOM 769 C CA . GLY A 1 100 ? 18.961 4.575 -0.556 1.00 92.94 100 GLY A CA 1
ATOM 770 C C . GLY A 1 100 ? 17.932 3.473 -0.283 1.00 92.94 100 GLY A C 1
ATOM 771 O O . GLY A 1 100 ? 16.787 3.579 -0.726 1.00 92.94 100 GLY A O 1
ATOM 772 N N . ARG A 1 101 ? 18.321 2.398 0.416 1.00 96.56 101 ARG A N 1
ATOM 773 C CA . ARG A 1 101 ? 17.407 1.323 0.802 1.00 96.56 101 ARG A CA 1
ATOM 774 C C . ARG A 1 101 ? 16.453 1.806 1.875 1.00 96.56 101 ARG A C 1
ATOM 776 O O . ARG A 1 101 ? 16.855 2.527 2.783 1.00 96.56 101 ARG A O 1
ATOM 783 N N . VAL A 1 102 ? 15.213 1.352 1.788 1.00 97.88 102 VAL A N 1
ATOM 784 C CA . VAL A 1 102 ? 14.230 1.516 2.850 1.00 97.88 102 VAL A CA 1
ATOM 785 C C . VAL A 1 102 ? 14.632 0.613 4.010 1.00 97.88 102 VAL A C 1
ATOM 787 O O . VAL A 1 102 ? 14.789 -0.596 3.839 1.00 97.88 102 VAL A O 1
ATOM 790 N N . THR A 1 103 ? 14.838 1.211 5.178 1.00 96.69 103 THR A N 1
ATOM 791 C CA . THR A 1 103 ? 15.287 0.526 6.401 1.00 96.69 103 THR A CA 1
ATOM 792 C C . THR A 1 103 ? 14.195 0.416 7.457 1.00 96.69 103 THR A C 1
ATOM 794 O O . THR A 1 103 ? 14.361 -0.307 8.433 1.00 96.69 103 THR A O 1
ATOM 797 N N . GLY A 1 104 ? 13.074 1.109 7.264 1.00 97.12 104 GLY A N 1
ATOM 798 C CA . GLY A 1 104 ? 11.945 1.095 8.181 1.00 97.12 104 GLY A CA 1
ATOM 799 C C . GLY A 1 104 ? 11.006 2.257 7.905 1.00 97.12 104 GLY A C 1
ATOM 800 O O . GLY A 1 104 ? 10.879 2.714 6.767 1.00 97.12 104 GLY A O 1
ATOM 801 N N . PHE A 1 105 ? 10.362 2.746 8.957 1.00 98.62 105 PHE A N 1
ATOM 802 C CA . PHE A 1 105 ? 9.458 3.885 8.905 1.00 98.62 105 PHE A CA 1
ATOM 803 C C . PHE A 1 105 ? 9.364 4.576 10.269 1.00 98.62 105 PHE A C 1
ATOM 805 O O . PHE A 1 105 ? 9.692 3.991 11.299 1.00 98.62 105 PHE A O 1
ATOM 812 N N . GLY A 1 106 ? 8.894 5.819 10.269 1.00 98.44 106 GLY A N 1
ATOM 813 C CA . GLY A 1 106 ? 8.464 6.549 11.454 1.00 98.44 106 GLY A CA 1
ATOM 814 C C . GLY A 1 106 ? 6.981 6.884 11.350 1.00 98.44 106 GLY A C 1
ATOM 815 O O . GLY A 1 106 ? 6.516 7.351 10.308 1.00 98.44 106 GLY A O 1
ATOM 816 N N . VAL A 1 107 ? 6.231 6.654 12.426 1.00 98.56 107 VAL A N 1
ATOM 817 C CA . VAL A 1 107 ? 4.833 7.087 12.515 1.00 98.56 107 VAL A CA 1
ATOM 818 C C . VAL A 1 107 ? 4.811 8.545 12.966 1.00 98.56 107 VAL A C 1
ATOM 820 O O . VAL A 1 107 ? 5.352 8.883 14.017 1.00 98.56 107 VAL A O 1
ATOM 823 N N . MET A 1 108 ? 4.222 9.428 12.159 1.00 98.06 108 MET A N 1
ATOM 824 C CA . MET A 1 108 ? 4.141 10.848 12.495 1.00 98.06 108 MET A CA 1
ATOM 825 C C . MET A 1 108 ? 3.181 11.057 13.671 1.00 98.06 108 MET A C 1
ATOM 827 O O . MET A 1 108 ? 2.093 10.469 13.657 1.00 98.06 108 MET A O 1
ATOM 831 N N . PRO A 1 109 ? 3.517 11.912 14.654 1.00 97.25 109 PRO A N 1
ATOM 832 C CA . PRO A 1 109 ? 2.559 12.342 15.667 1.00 97.25 109 PRO A CA 1
ATOM 833 C C . PRO A 1 109 ? 1.336 12.989 15.013 1.00 97.25 109 PRO A C 1
ATOM 835 O O . PRO A 1 109 ? 1.476 13.750 14.054 1.00 97.25 109 PRO A O 1
ATOM 838 N N . SER A 1 110 ? 0.140 12.730 15.541 1.00 94.69 110 SER A N 1
ATOM 839 C CA . SER A 1 110 ? -1.109 13.297 15.007 1.00 94.69 110 SER A CA 1
ATOM 840 C C . SER A 1 110 ? -1.115 14.831 14.982 1.00 94.69 110 SER A C 1
ATOM 842 O O . SER A 1 110 ? -1.662 15.426 14.058 1.00 94.69 110 SER A O 1
ATOM 844 N N . THR A 1 111 ? -0.423 15.476 15.926 1.00 93.62 111 THR A N 1
ATOM 845 C CA . THR A 1 111 ? -0.229 16.937 15.965 1.00 93.62 111 THR A CA 1
ATOM 846 C C . THR A 1 111 ? 0.609 17.478 14.807 1.00 93.62 111 THR A C 1
ATOM 848 O O . THR A 1 111 ? 0.414 18.617 14.402 1.00 93.62 111 THR A O 1
ATOM 851 N N . VAL A 1 112 ? 1.535 16.679 14.270 1.00 95.12 112 VAL A N 1
ATOM 852 C CA . VAL A 1 112 ? 2.337 17.030 13.085 1.00 95.12 112 VAL A CA 1
ATOM 853 C C . VAL A 1 112 ? 1.584 16.679 11.804 1.00 95.12 112 VAL A C 1
ATOM 855 O O . VAL A 1 112 ? 1.724 17.366 10.797 1.00 95.12 112 VAL A O 1
ATOM 858 N N . LEU A 1 113 ? 0.789 15.605 11.840 1.00 95.81 113 LEU A N 1
ATOM 859 C CA . LEU A 1 113 ? -0.019 15.156 10.710 1.00 95.81 113 LEU A CA 1
ATOM 860 C C . LEU A 1 113 ? -1.135 16.153 10.354 1.00 95.81 113 LEU A C 1
ATOM 862 O O . LEU A 1 113 ? -1.496 16.240 9.184 1.00 95.81 113 LEU A O 1
ATOM 866 N N . ASP A 1 114 ? -1.659 16.876 11.351 1.00 94.31 114 ASP A N 1
ATOM 867 C CA . ASP A 1 114 ? -2.684 17.932 11.235 1.00 94.31 114 ASP A CA 1
ATOM 868 C C . ASP A 1 114 ? -3.996 17.486 10.554 1.00 94.31 114 ASP A C 1
ATOM 870 O O . ASP A 1 114 ? -4.711 18.239 9.895 1.00 94.31 114 ASP A O 1
ATOM 874 N N . ARG A 1 115 ? -4.316 16.200 10.703 1.00 96.56 115 ARG A N 1
ATOM 875 C CA . ARG A 1 115 ? -5.569 15.564 10.273 1.00 96.56 115 ARG A CA 1
ATOM 876 C C . ARG A 1 115 ? -5.687 14.170 10.899 1.00 96.56 115 ARG A C 1
ATOM 878 O O . ARG A 1 115 ? -4.678 13.623 11.355 1.00 96.56 115 ARG A O 1
ATOM 885 N N . PRO A 1 116 ? -6.873 13.542 10.853 1.00 97.81 116 PRO A N 1
ATOM 886 C CA . PRO A 1 116 ? -7.003 12.126 11.157 1.00 97.81 116 PRO A CA 1
ATOM 887 C C . PRO A 1 116 ? -6.143 11.250 10.236 1.00 97.81 116 PRO A C 1
ATOM 889 O O . PRO A 1 116 ? -5.871 11.582 9.072 1.00 97.81 116 PRO A O 1
ATOM 892 N N . ARG A 1 117 ? -5.740 10.095 10.757 1.00 98.44 117 ARG A N 1
ATOM 893 C CA . ARG A 1 117 ? -5.187 9.001 9.959 1.00 98.44 117 ARG A CA 1
ATOM 894 C C . ARG A 1 117 ? -6.300 8.390 9.119 1.00 98.44 117 ARG A C 1
ATOM 896 O O . ARG A 1 117 ? -7.444 8.313 9.558 1.00 98.44 117 ARG A O 1
ATOM 903 N N . VAL A 1 118 ? -5.963 7.929 7.923 1.00 98.38 118 VAL A N 1
ATOM 904 C CA . VAL A 1 118 ? -6.897 7.183 7.077 1.00 98.38 118 VAL A CA 1
ATOM 905 C C . VAL A 1 118 ? -6.620 5.694 7.266 1.00 98.38 118 VAL A C 1
ATOM 907 O O . VAL A 1 118 ? -5.467 5.277 7.167 1.00 98.38 118 VAL A O 1
ATOM 910 N N . ASP A 1 119 ? -7.652 4.894 7.534 1.00 98.25 119 ASP A N 1
ATOM 911 C CA . ASP A 1 119 ? -7.544 3.431 7.498 1.00 98.25 119 ASP A CA 1
ATOM 912 C C . ASP A 1 119 ? -7.476 2.975 6.029 1.00 98.25 119 ASP A C 1
ATOM 914 O O . ASP A 1 119 ? -8.421 3.168 5.257 1.00 98.25 119 ASP A O 1
ATOM 918 N N . VAL A 1 120 ? -6.325 2.436 5.619 1.00 98.25 120 VAL A N 1
ATOM 919 C CA . VAL A 1 120 ? -6.046 2.087 4.222 1.00 98.25 120 VAL A CA 1
ATOM 920 C C . VAL A 1 120 ? -6.114 0.581 4.024 1.00 98.25 120 VAL A C 1
ATOM 922 O O . VAL A 1 120 ? -5.329 -0.163 4.605 1.00 98.25 120 VAL A O 1
ATOM 925 N N . THR A 1 121 ? -6.998 0.139 3.131 1.00 98.06 121 THR A N 1
ATOM 926 C CA . THR A 1 121 ? -7.043 -1.245 2.644 1.00 98.06 121 THR A CA 1
ATOM 927 C C . THR A 1 121 ? -6.331 -1.352 1.302 1.00 98.06 121 THR A C 1
ATOM 929 O O . THR A 1 121 ? -6.640 -0.638 0.351 1.00 98.06 121 THR A O 1
ATOM 932 N N . PHE A 1 122 ? -5.379 -2.266 1.197 1.00 97.56 122 PHE A N 1
ATOM 933 C CA . PHE A 1 122 ? -4.558 -2.464 0.016 1.00 97.56 122 PHE A CA 1
ATOM 934 C C . PHE A 1 122 ? -5.092 -3.618 -0.815 1.00 97.56 122 PHE A C 1
ATOM 936 O O . PHE A 1 122 ? -5.150 -4.758 -0.35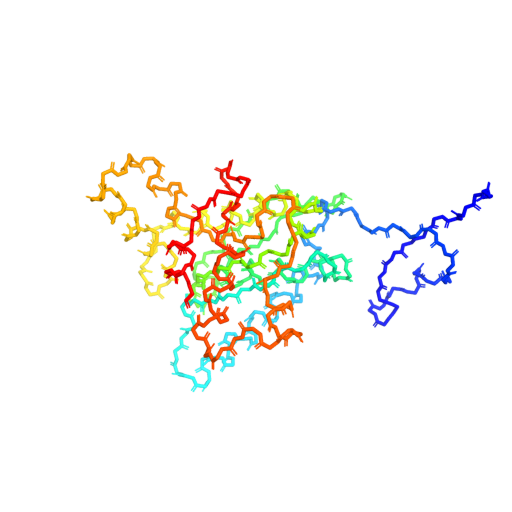1 1.00 97.56 122 PHE A O 1
ATOM 943 N N . ARG A 1 123 ? -5.385 -3.341 -2.086 1.00 97.06 123 ARG A N 1
ATOM 944 C CA . ARG A 1 123 ? -5.586 -4.372 -3.097 1.00 97.06 123 ARG A CA 1
ATOM 945 C C . ARG A 1 123 ? -4.290 -4.613 -3.864 1.00 97.06 123 ARG A C 1
ATOM 947 O O . ARG A 1 123 ? -3.935 -3.848 -4.759 1.00 97.06 123 ARG A O 1
ATOM 954 N N . LEU A 1 124 ? -3.597 -5.696 -3.540 1.00 96.75 124 LEU A N 1
ATOM 955 C CA . LEU A 1 124 ? -2.340 -6.078 -4.174 1.00 96.75 124 LEU A CA 1
ATOM 956 C C . LEU A 1 124 ? -2.598 -6.874 -5.458 1.00 96.75 124 LEU A C 1
ATOM 958 O O . LEU A 1 124 ? -3.305 -7.884 -5.458 1.00 96.75 124 LEU A O 1
ATOM 962 N N . SER A 1 125 ? -1.978 -6.461 -6.562 1.00 96.44 125 SER A N 1
ATOM 963 C CA . SER A 1 125 ? -1.891 -7.325 -7.748 1.00 96.44 125 SER A CA 1
ATOM 964 C C . SER A 1 125 ? -1.034 -8.569 -7.461 1.00 96.44 125 SER A C 1
ATOM 966 O O . SER A 1 125 ? -0.084 -8.507 -6.679 1.00 96.44 125 SER A O 1
ATOM 968 N N . GLY A 1 126 ? -1.304 -9.691 -8.139 1.00 95.75 126 GLY A N 1
ATOM 969 C CA . GLY A 1 126 ? -0.474 -10.901 -8.008 1.00 95.75 126 GLY A CA 1
ATOM 970 C C . GLY A 1 126 ? 1.005 -10.654 -8.340 1.00 95.75 126 GLY A C 1
ATOM 971 O O . GLY A 1 126 ? 1.884 -11.161 -7.655 1.00 95.75 126 GLY A O 1
ATOM 972 N N . PHE A 1 127 ? 1.295 -9.786 -9.316 1.00 95.62 127 PHE A N 1
ATOM 973 C CA . PHE A 1 127 ? 2.674 -9.395 -9.620 1.00 95.62 127 PHE A CA 1
ATOM 974 C C . PHE A 1 127 ? 3.311 -8.540 -8.513 1.00 95.62 127 PHE A C 1
ATOM 976 O O . PHE A 1 127 ? 4.504 -8.668 -8.259 1.00 95.62 127 PHE A O 1
ATOM 983 N N . PHE A 1 128 ? 2.537 -7.687 -7.826 1.00 97.06 128 PHE A N 1
ATOM 984 C CA . PHE A 1 128 ? 3.051 -6.951 -6.668 1.00 97.06 128 PHE A CA 1
ATOM 985 C C . PHE A 1 128 ? 3.472 -7.914 -5.552 1.00 97.06 128 PHE A C 1
ATOM 987 O O . PHE A 1 128 ? 4.574 -7.776 -5.032 1.00 97.06 128 PHE A O 1
ATOM 994 N N . ARG A 1 129 ? 2.640 -8.922 -5.247 1.00 96.44 129 ARG A N 1
ATOM 995 C CA . ARG A 1 129 ? 2.968 -9.988 -4.285 1.00 96.44 129 ARG A CA 1
ATOM 996 C C . ARG A 1 129 ? 4.301 -10.656 -4.599 1.00 96.44 129 ARG A C 1
ATOM 998 O O . ARG A 1 129 ? 5.123 -10.816 -3.705 1.00 96.44 129 ARG A O 1
ATOM 1005 N N . ASP A 1 130 ? 4.510 -11.024 -5.856 1.00 95.75 130 ASP A N 1
ATOM 1006 C CA . ASP A 1 130 ? 5.699 -11.782 -6.248 1.00 95.75 130 ASP A CA 1
ATOM 1007 C C . ASP A 1 130 ? 6.969 -10.919 -6.254 1.00 95.75 130 ASP A C 1
ATOM 1009 O O . ASP A 1 130 ? 8.047 -11.392 -5.903 1.00 95.75 130 ASP A O 1
ATOM 1013 N N . ALA A 1 131 ? 6.856 -9.650 -6.658 1.00 95.75 131 ALA A N 1
ATOM 1014 C CA . ALA A 1 131 ? 8.007 -8.768 -6.838 1.00 95.75 131 ALA A CA 1
ATOM 1015 C C . ALA A 1 131 ? 8.373 -7.940 -5.593 1.00 95.75 131 ALA A C 1
ATOM 1017 O O . ALA A 1 131 ? 9.521 -7.513 -5.477 1.00 95.75 131 ALA A O 1
ATOM 1018 N N . PHE A 1 132 ? 7.435 -7.696 -4.673 1.00 96.75 132 PHE A N 1
ATOM 1019 C CA . PHE A 1 132 ? 7.609 -6.753 -3.562 1.00 96.75 132 PHE A CA 1
ATOM 1020 C C . PHE A 1 132 ? 7.276 -7.343 -2.173 1.00 96.75 132 PHE A C 1
ATOM 1022 O O . PHE A 1 132 ? 6.556 -6.704 -1.402 1.00 96.75 132 PHE A O 1
ATOM 1029 N N . PRO A 1 133 ? 7.802 -8.528 -1.794 1.00 96.00 133 PRO A N 1
ATOM 1030 C CA . PRO A 1 133 ? 7.514 -9.124 -0.485 1.00 96.00 133 PRO A CA 1
ATOM 1031 C C . PRO A 1 133 ? 7.960 -8.225 0.680 1.00 96.00 133 PRO A C 1
ATOM 1033 O O . PRO A 1 133 ? 7.204 -8.019 1.620 1.00 96.00 133 PRO A O 1
ATOM 1036 N N . ALA A 1 134 ? 9.127 -7.580 0.574 1.00 96.19 134 ALA A N 1
ATOM 1037 C CA . ALA A 1 134 ? 9.610 -6.665 1.611 1.00 96.19 134 ALA A CA 1
ATOM 1038 C C . ALA A 1 134 ? 8.703 -5.430 1.794 1.00 96.19 134 ALA A C 1
ATOM 1040 O O . ALA A 1 134 ? 8.591 -4.897 2.894 1.00 96.19 134 ALA A O 1
ATOM 1041 N N . GLN A 1 135 ? 8.039 -4.963 0.731 1.00 97.69 135 GLN A N 1
ATOM 1042 C CA . GLN A 1 135 ? 7.091 -3.850 0.826 1.00 97.69 135 GLN A CA 1
ATOM 1043 C C . GLN A 1 135 ? 5.753 -4.294 1.417 1.00 97.69 135 GLN A C 1
ATOM 1045 O O . GLN A 1 135 ? 5.102 -3.482 2.066 1.00 97.69 135 GLN A O 1
ATOM 1050 N N . ILE A 1 136 ? 5.341 -5.550 1.215 1.00 97.94 136 ILE A N 1
ATOM 1051 C CA . ILE A 1 136 ? 4.193 -6.130 1.928 1.00 97.94 136 ILE A CA 1
ATOM 1052 C C . ILE A 1 136 ? 4.475 -6.110 3.429 1.00 97.94 136 ILE A C 1
ATOM 1054 O O . ILE A 1 136 ? 3.655 -5.593 4.185 1.00 97.94 136 ILE A O 1
ATOM 1058 N N . ASP A 1 137 ? 5.657 -6.569 3.841 1.00 97.62 137 ASP A N 1
ATOM 1059 C CA . ASP A 1 137 ? 6.061 -6.558 5.250 1.00 97.62 137 ASP A CA 1
ATOM 1060 C C . ASP A 1 137 ? 6.151 -5.132 5.813 1.00 97.62 137 ASP A C 1
ATOM 1062 O O . ASP A 1 137 ? 5.685 -4.874 6.923 1.00 97.62 137 ASP A O 1
ATOM 1066 N N . LEU A 1 138 ? 6.693 -4.180 5.040 1.00 98.12 138 LEU A N 1
ATOM 1067 C CA . LEU A 1 138 ? 6.748 -2.762 5.411 1.00 98.12 138 LEU A CA 1
ATOM 1068 C C . LEU A 1 138 ? 5.347 -2.179 5.646 1.00 98.12 138 LEU A C 1
ATOM 1070 O O . LEU A 1 138 ? 5.117 -1.500 6.645 1.00 98.12 138 LEU A O 1
ATOM 1074 N N . LEU A 1 139 ? 4.424 -2.422 4.713 1.00 98.31 139 LEU A N 1
ATOM 1075 C CA . LEU A 1 139 ? 3.061 -1.900 4.760 1.00 98.31 139 LEU A CA 1
ATOM 1076 C C . LEU A 1 139 ? 2.252 -2.522 5.905 1.00 98.31 139 LEU A C 1
ATOM 1078 O O . LEU A 1 139 ? 1.599 -1.786 6.639 1.00 98.31 139 LEU A O 1
ATOM 1082 N N . ASP A 1 140 ? 2.322 -3.843 6.095 1.00 98.44 140 ASP A N 1
ATOM 1083 C CA . ASP A 1 140 ? 1.661 -4.526 7.218 1.00 98.44 140 ASP A CA 1
ATOM 1084 C C . ASP A 1 140 ? 2.224 -4.052 8.567 1.00 98.44 140 ASP A C 1
ATOM 1086 O O . ASP A 1 140 ? 1.460 -3.719 9.474 1.00 98.44 140 ASP A O 1
ATOM 1090 N N . SER A 1 141 ? 3.548 -3.906 8.678 1.00 98.50 141 SER A N 1
ATOM 1091 C CA . SER A 1 141 ? 4.184 -3.372 9.889 1.00 98.50 141 SER A CA 1
ATOM 1092 C C . SER A 1 141 ? 3.732 -1.941 10.193 1.00 98.50 141 SER A C 1
ATOM 1094 O O . SER A 1 141 ? 3.469 -1.609 11.348 1.00 98.50 141 SER A O 1
ATOM 1096 N N . ALA A 1 142 ? 3.602 -1.096 9.166 1.00 98.62 142 ALA A N 1
ATOM 1097 C CA . ALA A 1 142 ? 3.105 0.270 9.311 1.00 98.62 142 ALA A CA 1
ATOM 1098 C C . ALA A 1 142 ? 1.636 0.310 9.762 1.00 98.62 142 ALA A C 1
ATOM 1100 O O . ALA A 1 142 ? 1.304 1.061 10.677 1.00 98.62 142 ALA A O 1
ATOM 1101 N N . VAL A 1 143 ? 0.769 -0.515 9.162 1.00 98.44 143 VAL A N 1
ATOM 1102 C CA . VAL A 1 143 ? -0.644 -0.652 9.560 1.00 98.44 143 VAL A CA 1
ATOM 1103 C C . VAL A 1 143 ? -0.748 -1.044 11.033 1.00 98.44 143 VAL A C 1
ATOM 1105 O O . VAL A 1 143 ? -1.486 -0.413 11.787 1.00 98.44 143 VAL A O 1
ATOM 1108 N N . ARG A 1 144 ? 0.024 -2.045 11.466 1.00 98.44 144 ARG A N 1
ATOM 1109 C CA . ARG A 1 144 ? 0.013 -2.531 12.854 1.00 98.44 144 ARG A CA 1
ATOM 1110 C C . ARG A 1 144 ? 0.516 -1.483 13.836 1.00 98.44 144 ARG A C 1
ATOM 1112 O O . ARG A 1 144 ? -0.176 -1.193 14.805 1.00 98.44 144 ARG A O 1
ATOM 1119 N N . ALA A 1 145 ? 1.640 -0.839 13.528 1.00 98.62 145 ALA A N 1
ATOM 1120 C CA . ALA A 1 145 ? 2.180 0.231 14.362 1.00 98.62 145 ALA A CA 1
ATOM 1121 C C . ALA A 1 145 ? 1.188 1.395 14.530 1.00 98.62 145 ALA A C 1
ATOM 1123 O O . ALA A 1 145 ? 1.099 1.977 15.605 1.00 98.62 145 ALA A O 1
ATOM 1124 N N . VAL A 1 146 ? 0.420 1.728 13.486 1.00 98.69 146 VAL A N 1
ATOM 1125 C CA . VAL A 1 146 ? -0.636 2.747 13.576 1.00 98.69 146 VAL A CA 1
ATOM 1126 C C . VAL A 1 146 ? -1.844 2.250 14.373 1.00 98.69 146 VAL A C 1
ATOM 1128 O O . VAL A 1 146 ? -2.431 3.026 15.127 1.00 98.69 146 VAL A O 1
ATOM 1131 N N . ALA A 1 147 ? -2.232 0.983 14.223 1.00 98.31 147 ALA A N 1
ATOM 1132 C CA . ALA A 1 147 ? -3.361 0.397 14.944 1.00 98.31 147 ALA A CA 1
ATOM 1133 C C . ALA A 1 147 ? -3.121 0.276 16.461 1.00 98.31 147 ALA A C 1
ATOM 1135 O O . ALA A 1 147 ? -4.079 0.308 17.232 1.00 98.31 147 ALA A O 1
ATOM 1136 N N . GLU A 1 148 ? -1.861 0.159 16.880 1.00 97.94 148 GLU A N 1
ATOM 1137 C CA . GLU A 1 148 ? -1.445 0.064 18.287 1.00 97.94 148 GLU A CA 1
ATOM 1138 C C . GLU A 1 148 ? -1.406 1.418 19.014 1.00 97.94 148 GLU A C 1
ATOM 1140 O O . GLU A 1 148 ? -1.283 1.454 20.238 1.00 97.94 148 GLU A O 1
ATOM 1145 N N . LEU A 1 149 ? -1.524 2.539 18.295 1.00 98.00 149 LEU A N 1
ATOM 1146 C CA . LEU A 1 149 ? -1.498 3.862 18.915 1.00 98.00 149 LEU A CA 1
ATOM 1147 C C . LEU A 1 149 ? -2.719 4.097 19.814 1.00 98.00 149 LEU A C 1
ATOM 1149 O O . LEU A 1 149 ? -3.871 3.885 19.415 1.00 98.00 149 LEU A O 1
ATOM 1153 N N . ASP A 1 150 ? -2.459 4.642 21.003 1.00 96.81 150 ASP A N 1
ATOM 1154 C CA . ASP A 1 150 ? -3.488 5.154 21.909 1.00 96.81 150 ASP A CA 1
ATOM 1155 C C . ASP A 1 150 ? -3.953 6.547 21.455 1.00 96.81 150 ASP A C 1
ATOM 1157 O O . ASP A 1 150 ? -3.577 7.588 21.993 1.00 96.81 150 ASP A O 1
ATOM 1161 N N . GLU A 1 151 ? -4.721 6.558 20.368 1.00 97.31 151 GLU A N 1
ATOM 1162 C CA . GLU A 1 151 ? -5.325 7.754 19.789 1.00 97.31 151 GLU A CA 1
ATOM 1163 C C . GLU A 1 151 ? -6.862 7.632 19.785 1.00 97.31 151 GLU A C 1
ATOM 1165 O O . GLU A 1 151 ? -7.407 6.541 19.554 1.00 97.31 151 GLU A O 1
ATOM 1170 N N . PRO A 1 152 ? -7.595 8.747 19.994 1.00 97.38 152 PRO A N 1
ATOM 1171 C CA . PRO A 1 152 ? -9.051 8.755 19.905 1.00 97.38 152 PRO A CA 1
ATOM 1172 C C . PRO A 1 152 ? -9.554 8.274 18.538 1.00 97.38 152 PRO A C 1
ATOM 1174 O O . PRO A 1 152 ? -8.924 8.527 17.513 1.00 97.38 152 PRO A O 1
ATOM 1177 N N . THR A 1 153 ? -10.746 7.674 18.501 1.00 96.75 153 THR A N 1
ATOM 1178 C CA . THR A 1 153 ? -11.376 7.150 17.270 1.00 96.75 153 THR A CA 1
ATOM 1179 C C . THR A 1 153 ? -11.465 8.171 16.134 1.00 96.75 153 THR A C 1
ATOM 1181 O O . THR A 1 153 ? -11.299 7.812 14.972 1.00 96.75 153 THR A O 1
ATOM 1184 N N . GLU A 1 154 ? -11.703 9.444 16.456 1.00 96.06 154 GLU A N 1
ATOM 1185 C CA . GLU A 1 154 ? -11.790 10.525 15.462 1.00 96.06 154 GLU A CA 1
ATOM 1186 C C . GLU A 1 154 ? -10.430 10.905 14.858 1.00 96.06 154 GLU A C 1
ATOM 1188 O O . GLU A 1 154 ? -10.374 11.473 13.772 1.00 96.06 154 GLU A O 1
ATOM 1193 N N . VAL A 1 155 ? -9.331 10.578 15.544 1.00 97.88 155 VAL A N 1
ATOM 1194 C CA . VAL A 1 155 ? -7.953 10.799 15.080 1.00 97.88 155 VAL A CA 1
ATOM 1195 C C . VAL A 1 155 ? -7.412 9.552 14.380 1.00 97.88 155 VAL A C 1
ATOM 1197 O O . VAL A 1 155 ? -6.711 9.671 13.377 1.00 97.88 155 VAL A O 1
ATOM 1200 N N . ASN A 1 156 ? -7.751 8.361 14.876 1.00 98.44 156 ASN A N 1
ATOM 1201 C CA . ASN A 1 156 ? -7.251 7.087 14.372 1.00 98.44 156 ASN A CA 1
ATOM 1202 C C . ASN A 1 156 ? -8.389 6.060 14.197 1.00 98.44 156 ASN A C 1
ATOM 1204 O O . ASN A 1 156 ? -8.618 5.205 15.063 1.00 98.44 156 ASN A O 1
ATOM 1208 N N . PRO A 1 157 ? -9.115 6.123 13.064 1.00 97.50 157 PRO A N 1
ATOM 1209 C CA . PRO A 1 157 ? -10.181 5.173 12.756 1.00 97.50 157 PRO A CA 1
ATOM 1210 C C . PRO A 1 157 ? -9.668 3.735 12.580 1.00 97.50 157 PRO A C 1
ATOM 1212 O O . PRO A 1 157 ? -10.408 2.798 12.881 1.00 97.50 157 PRO A O 1
ATOM 1215 N N . LEU A 1 158 ? -8.410 3.551 12.151 1.00 98.00 158 LEU A N 1
ATOM 1216 C CA . LEU A 1 158 ? -7.776 2.236 12.012 1.00 98.00 158 LEU A CA 1
ATOM 1217 C C . LEU A 1 158 ? -7.668 1.535 13.373 1.00 98.00 158 LEU A C 1
ATOM 1219 O O . LEU A 1 158 ? -8.176 0.426 13.528 1.00 98.00 158 LEU A O 1
ATOM 1223 N N . ALA A 1 159 ? -7.083 2.197 14.374 1.00 98.19 159 ALA A N 1
ATOM 1224 C CA . ALA A 1 159 ? -6.928 1.641 15.719 1.00 98.19 159 ALA A CA 1
ATOM 1225 C C . ALA A 1 159 ? -8.282 1.280 16.350 1.00 98.19 159 ALA A C 1
ATOM 1227 O O . ALA A 1 159 ? -8.460 0.191 16.898 1.00 98.19 159 ALA A O 1
ATOM 1228 N N . ALA A 1 160 ? -9.280 2.159 16.210 1.00 97.31 160 ALA A N 1
ATOM 1229 C CA . ALA A 1 160 ? -10.632 1.896 16.700 1.00 97.31 160 ALA A CA 1
ATOM 1230 C C . ALA A 1 160 ? -11.282 0.674 16.029 1.00 97.31 160 ALA A C 1
ATOM 1232 O O . ALA A 1 160 ? -11.944 -0.125 16.695 1.00 97.31 160 ALA A O 1
ATOM 1233 N N . ARG A 1 161 ? -11.082 0.510 14.718 1.00 96.00 161 ARG A N 1
ATOM 1234 C CA . ARG A 1 161 ? -11.624 -0.616 13.954 1.00 96.00 161 ARG A CA 1
ATOM 1235 C C . ARG A 1 161 ? -10.937 -1.930 14.301 1.00 96.00 161 ARG A C 1
ATOM 1237 O O . ARG A 1 161 ? -11.637 -2.916 14.503 1.00 96.00 161 ARG A O 1
ATOM 1244 N N . VAL A 1 162 ? -9.611 -1.931 14.436 1.00 97.62 162 VAL A N 1
ATOM 1245 C CA . VAL A 1 162 ? -8.859 -3.117 14.869 1.00 97.62 162 VAL A CA 1
ATOM 1246 C C . VAL A 1 162 ? -9.341 -3.578 16.243 1.00 97.62 162 VAL A C 1
ATOM 1248 O O . VAL A 1 162 ? -9.689 -4.744 16.378 1.00 97.62 162 VAL A O 1
ATOM 1251 N N . ARG A 1 163 ? -9.487 -2.676 17.227 1.00 97.00 163 ARG A N 1
ATOM 1252 C CA . ARG A 1 163 ? -10.043 -3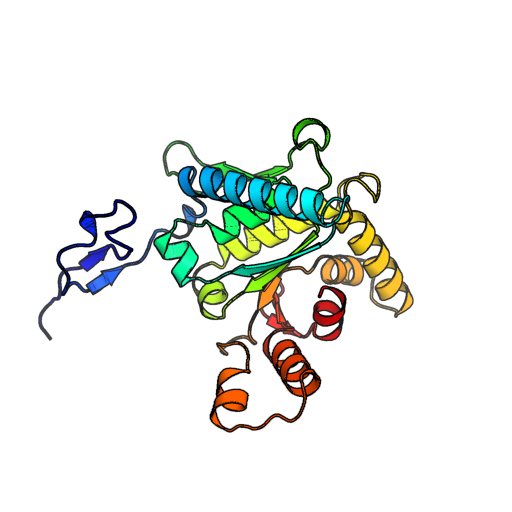.027 18.553 1.00 97.00 163 ARG A CA 1
ATOM 1253 C C . ARG A 1 163 ? -11.423 -3.686 18.449 1.00 97.00 163 ARG A C 1
ATOM 1255 O O . ARG A 1 163 ? -11.634 -4.764 18.992 1.00 97.00 163 ARG A O 1
ATOM 1262 N N . LYS A 1 164 ? -12.332 -3.090 17.670 1.00 96.06 164 LYS A N 1
ATOM 1263 C CA . LYS A 1 164 ? -13.675 -3.646 17.445 1.00 96.06 164 LYS A CA 1
ATOM 1264 C C . LYS A 1 164 ? -13.638 -5.032 16.787 1.00 96.06 164 LYS A C 1
ATOM 1266 O O . LYS A 1 164 ? -14.435 -5.899 17.140 1.00 96.06 164 LYS A O 1
ATOM 1271 N N . ASP A 1 165 ? -12.752 -5.235 15.815 1.00 96.00 165 ASP A N 1
ATOM 1272 C CA . ASP A 1 165 ? -12.594 -6.524 15.142 1.00 96.00 165 ASP A CA 1
ATOM 1273 C C . ASP A 1 165 ? -11.985 -7.584 16.068 1.00 96.00 165 ASP A C 1
ATOM 1275 O O . ASP A 1 165 ? -12.425 -8.732 16.024 1.00 96.00 165 ASP A O 1
ATOM 1279 N N . VAL A 1 166 ? -11.049 -7.212 16.949 1.00 97.25 166 VAL A N 1
ATOM 1280 C CA . VAL A 1 166 ? -10.513 -8.105 17.991 1.00 97.25 166 VAL A CA 1
ATOM 1281 C C . VAL A 1 166 ? -11.613 -8.548 18.948 1.00 97.25 166 VAL A C 1
ATOM 1283 O O . VAL A 1 166 ? -11.761 -9.750 19.173 1.00 97.25 166 VAL A O 1
ATOM 1286 N N . ASP A 1 167 ? -12.420 -7.614 19.459 1.00 96.81 167 ASP A N 1
ATOM 1287 C CA . ASP A 1 167 ? -13.530 -7.926 20.368 1.00 96.81 167 ASP A CA 1
ATOM 1288 C C . ASP A 1 167 ? -14.528 -8.885 19.708 1.00 96.81 167 ASP A C 1
ATOM 1290 O O . ASP A 1 167 ? -14.922 -9.896 20.293 1.00 96.81 167 ASP A O 1
ATOM 1294 N N . ARG A 1 168 ? -14.891 -8.607 18.448 1.00 95.81 168 ARG A N 1
ATOM 1295 C CA . ARG A 1 168 ? -15.800 -9.449 17.664 1.00 95.81 168 ARG A CA 1
ATOM 1296 C C . ARG A 1 168 ? -15.230 -10.853 17.448 1.00 95.81 168 ARG A C 1
ATOM 1298 O O . ARG A 1 168 ? -15.921 -11.830 17.714 1.00 95.81 168 ARG A O 1
ATOM 1305 N N . LEU A 1 169 ? -13.986 -10.968 16.980 1.00 95.88 169 LEU A N 1
ATOM 1306 C CA . LEU A 1 169 ? -13.342 -12.262 16.722 1.00 95.88 169 LEU A CA 1
ATOM 1307 C C . LEU A 1 169 ? -13.153 -13.070 18.014 1.00 95.88 169 LEU A C 1
ATOM 1309 O O . LEU A 1 169 ? -13.345 -14.285 18.016 1.00 95.88 169 LEU A O 1
ATOM 1313 N N . THR A 1 170 ? -12.836 -12.403 19.122 1.00 97.19 170 THR A N 1
ATOM 1314 C CA . THR A 1 170 ? -12.727 -13.044 20.439 1.00 97.19 170 THR A CA 1
ATOM 1315 C C . THR A 1 170 ? -14.088 -13.563 20.910 1.00 97.19 170 THR A C 1
ATOM 1317 O O . THR A 1 170 ? -14.182 -14.693 21.385 1.00 97.19 170 THR A O 1
ATOM 1320 N N . ALA A 1 171 ? -15.165 -12.792 20.713 1.00 96.44 171 ALA A N 1
ATOM 1321 C CA . ALA A 1 171 ? -16.532 -13.234 21.002 1.00 96.44 171 ALA A CA 1
ATOM 1322 C C . ALA A 1 171 ? -16.986 -14.411 20.114 1.00 96.44 171 ALA A C 1
ATOM 1324 O O . ALA A 1 171 ? -17.785 -15.238 20.549 1.00 96.44 171 ALA A O 1
ATOM 1325 N N . GLU A 1 172 ? -16.445 -14.526 18.898 1.00 95.38 172 GLU A N 1
ATOM 1326 C CA . GLU A 1 172 ? -16.623 -15.681 18.002 1.00 95.38 172 GLU A CA 1
ATOM 1327 C C . GLU A 1 172 ? -15.785 -16.913 18.422 1.00 95.38 172 GLU A C 1
ATOM 1329 O O . GLU A 1 172 ? -15.858 -17.960 17.778 1.00 95.38 172 GLU A O 1
ATOM 1334 N N . GLY A 1 173 ? -15.004 -16.819 19.506 1.00 96.75 173 GLY A N 1
ATOM 1335 C CA . GLY A 1 173 ? -14.203 -17.915 20.057 1.00 96.75 173 GLY A CA 1
ATOM 1336 C C . GLY A 1 173 ? -12.795 -18.041 19.469 1.00 96.75 173 GLY A C 1
ATOM 1337 O O . GLY A 1 173 ? -12.113 -19.033 19.730 1.00 96.75 173 GLY A O 1
ATOM 1338 N N . ILE A 1 174 ? -12.336 -17.059 18.686 1.00 96.75 174 ILE A N 1
ATOM 1339 C CA . ILE A 1 174 ? -10.954 -17.015 18.196 1.00 96.75 174 ILE A CA 1
ATOM 1340 C C . ILE A 1 174 ? -10.019 -16.653 19.355 1.00 96.75 174 ILE A C 1
ATOM 1342 O O . ILE A 1 174 ? -10.297 -15.755 20.147 1.00 96.75 174 ILE A O 1
ATOM 1346 N N . VAL A 1 175 ? -8.884 -17.349 19.449 1.00 96.94 175 VAL A N 1
ATOM 1347 C CA . VAL A 1 175 ? -7.863 -17.085 20.475 1.00 96.94 175 VAL A CA 1
ATOM 1348 C C . VAL A 1 175 ? -7.385 -15.628 20.364 1.00 96.94 175 VAL A C 1
ATOM 1350 O O . VAL A 1 175 ? -7.073 -15.212 19.248 1.00 96.94 175 VAL A O 1
ATOM 1353 N N . PRO A 1 176 ? -7.242 -14.867 21.472 1.00 94.50 176 PRO A N 1
ATOM 1354 C CA . PRO A 1 176 ? -6.955 -13.427 21.432 1.00 94.50 176 PRO A CA 1
ATOM 1355 C C . PRO A 1 176 ? -5.794 -13.026 20.514 1.00 94.50 176 PRO A C 1
ATOM 1357 O O . PRO A 1 176 ? -5.940 -12.145 19.676 1.00 94.50 176 PRO A O 1
ATOM 1360 N N . ARG A 1 177 ? -4.672 -13.753 20.573 1.00 95.00 177 ARG A N 1
ATOM 1361 C CA . ARG A 1 177 ? -3.508 -13.497 19.710 1.00 95.00 177 ARG A CA 1
ATOM 1362 C C . ARG A 1 177 ? -3.818 -13.649 18.214 1.00 95.00 177 ARG A C 1
ATOM 1364 O O . ARG A 1 177 ? -3.287 -12.910 17.391 1.00 95.00 177 ARG A O 1
ATOM 1371 N N . GLU A 1 178 ? -4.658 -14.617 17.854 1.00 96.38 178 GLU A N 1
ATOM 1372 C CA . GLU A 1 178 ? -5.087 -14.808 16.467 1.00 96.38 178 GLU A CA 1
ATOM 1373 C C . GLU A 1 178 ? -6.148 -13.777 16.067 1.00 96.38 178 GLU A C 1
ATOM 1375 O O . GLU A 1 178 ? -6.142 -13.296 14.937 1.00 96.38 178 GLU A O 1
ATOM 1380 N N . ALA A 1 179 ? -7.020 -13.373 16.995 1.00 96.81 179 ALA A N 1
ATOM 1381 C CA . ALA A 1 179 ? -7.969 -12.287 16.776 1.00 96.81 179 ALA A CA 1
ATOM 1382 C C . ALA A 1 179 ? -7.242 -10.965 16.471 1.00 96.81 179 ALA A C 1
ATOM 1384 O O . ALA A 1 179 ? -7.564 -10.313 15.481 1.00 96.81 179 ALA A O 1
ATOM 1385 N N . GLU A 1 180 ? -6.211 -10.617 17.247 1.00 96.00 180 GLU A N 1
ATOM 1386 C CA . GLU A 1 180 ? -5.322 -9.465 17.013 1.00 96.00 180 GLU A CA 1
ATOM 1387 C C . GLU A 1 180 ? -4.608 -9.550 15.662 1.00 96.00 180 GLU A C 1
ATOM 1389 O O . GLU A 1 180 ? -4.593 -8.588 14.886 1.00 96.00 180 GLU A O 1
ATOM 1394 N N . ARG A 1 181 ? -4.049 -10.723 15.340 1.00 96.94 181 ARG A N 1
ATOM 1395 C CA . ARG A 1 181 ? -3.385 -10.955 14.056 1.00 96.94 181 ARG A CA 1
ATOM 1396 C C . ARG A 1 181 ? -4.335 -10.703 12.886 1.00 96.94 181 ARG A C 1
ATOM 1398 O O . ARG A 1 181 ? -3.970 -9.936 11.990 1.00 96.94 181 ARG A O 1
ATOM 1405 N N . ARG A 1 182 ? -5.528 -11.308 12.920 1.00 97.12 182 ARG A N 1
ATOM 1406 C CA . ARG A 1 182 ? -6.534 -11.239 11.851 1.00 97.12 182 ARG A CA 1
ATOM 1407 C C . ARG A 1 182 ? -7.171 -9.858 11.735 1.00 97.12 182 ARG A C 1
ATOM 1409 O O . ARG A 1 182 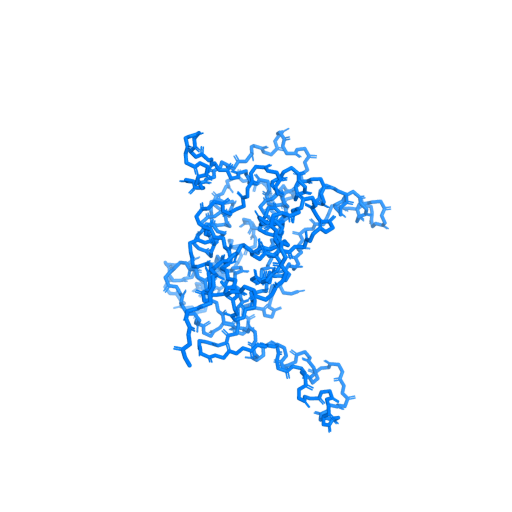? -7.283 -9.343 10.629 1.00 97.12 182 ARG A O 1
ATOM 1416 N N . ALA A 1 183 ? -7.527 -9.216 12.848 1.00 97.00 183 ALA A N 1
ATOM 1417 C CA . ALA A 1 183 ? -8.115 -7.871 12.860 1.00 97.00 183 ALA A CA 1
ATOM 1418 C C . ALA A 1 183 ? -7.207 -6.811 12.205 1.00 97.00 183 ALA A C 1
ATOM 1420 O O . ALA A 1 183 ? -7.695 -5.857 11.589 1.00 97.00 183 ALA A O 1
ATOM 1421 N N . GLY A 1 184 ? -5.887 -7.000 12.304 1.00 96.88 184 GLY A N 1
ATOM 1422 C CA . GLY A 1 184 ? -4.881 -6.124 11.706 1.00 96.88 184 GLY A CA 1
ATOM 1423 C C . GLY A 1 184 ? -4.712 -6.255 10.188 1.00 96.88 184 GLY A C 1
ATOM 1424 O O . GLY A 1 184 ? -4.008 -5.435 9.602 1.00 96.88 184 GLY A O 1
ATOM 1425 N N . PHE A 1 185 ? -5.323 -7.241 9.518 1.00 98.25 185 PHE A N 1
ATOM 1426 C CA . PHE A 1 185 ? -5.125 -7.391 8.076 1.00 98.25 185 PHE A CA 1
ATOM 1427 C C . PHE A 1 185 ? -5.719 -6.219 7.293 1.00 98.25 185 PHE A C 1
ATOM 1429 O O . PHE A 1 185 ? -6.905 -5.891 7.396 1.00 98.25 185 PHE A O 1
ATOM 1436 N N . ARG A 1 186 ? -4.874 -5.615 6.457 1.00 98.25 186 ARG A N 1
ATOM 1437 C CA . ARG A 1 186 ? -5.257 -4.603 5.466 1.00 98.25 186 ARG A CA 1
ATOM 1438 C C . ARG A 1 186 ? -4.725 -4.886 4.070 1.00 98.25 186 ARG A C 1
ATOM 1440 O O . ARG A 1 186 ? -5.092 -4.181 3.140 1.00 98.25 186 ARG A O 1
ATOM 1447 N N . LEU A 1 187 ? -3.886 -5.904 3.896 1.00 98.31 187 LEU A N 1
ATOM 1448 C CA . LEU A 1 187 ? -3.264 -6.232 2.620 1.00 98.31 187 LEU A CA 1
ATOM 1449 C C . LEU A 1 187 ? -3.934 -7.462 2.016 1.00 98.31 187 LEU A C 1
ATOM 1451 O O . LEU A 1 187 ? -3.784 -8.568 2.527 1.00 98.31 187 LEU A O 1
ATOM 1455 N N . PHE A 1 188 ? -4.649 -7.269 0.910 1.00 98.38 188 PHE A N 1
ATOM 1456 C CA . PHE A 1 188 ? -5.436 -8.310 0.259 1.00 98.38 188 PHE A CA 1
ATOM 1457 C C . PHE A 1 188 ? -5.021 -8.477 -1.203 1.00 98.38 188 PHE A C 1
ATOM 1459 O O . PHE A 1 188 ? -5.007 -7.518 -1.974 1.00 98.38 188 PHE A O 1
ATOM 1466 N N . GLY A 1 189 ? -4.699 -9.702 -1.615 1.00 96.94 189 GLY A N 1
ATOM 1467 C CA . GLY A 1 189 ? -4.163 -10.034 -2.940 1.00 96.94 189 GLY A CA 1
ATOM 1468 C C . GLY A 1 189 ? -4.918 -11.168 -3.639 1.00 96.94 189 GLY A C 1
ATOM 1469 O O . GLY A 1 189 ? -5.928 -11.670 -3.148 1.00 96.94 189 GLY A O 1
ATOM 1470 N N . SER A 1 190 ? -4.493 -11.530 -4.848 1.00 94.81 190 SER A N 1
ATOM 1471 C CA . SER A 1 190 ? -4.981 -12.752 -5.504 1.00 94.81 190 SER A CA 1
ATOM 1472 C C . SER A 1 190 ? -4.571 -13.982 -4.692 1.00 94.81 190 SER A C 1
ATOM 1474 O O . SER A 1 190 ? -3.581 -13.916 -3.966 1.00 94.81 190 SER A O 1
ATOM 1476 N N . LYS A 1 191 ? -5.263 -15.119 -4.835 1.00 95.19 191 LYS A N 1
ATOM 1477 C CA . LYS A 1 191 ? -4.807 -16.405 -4.269 1.00 95.19 191 LYS A CA 1
ATOM 1478 C C . LYS A 1 191 ? -3.331 -16.673 -4.637 1.00 95.19 191 LYS A C 1
ATOM 1480 O O . LYS A 1 191 ? -2.940 -16.327 -5.758 1.00 95.19 191 LYS A O 1
ATOM 1485 N N . PRO A 1 192 ? -2.508 -17.291 -3.769 1.00 93.44 192 PRO A N 1
ATOM 1486 C CA . PRO A 1 192 ? -1.149 -17.700 -4.132 1.00 93.44 192 PRO A CA 1
ATOM 1487 C C . PRO A 1 192 ? -1.118 -18.492 -5.445 1.00 93.44 192 PRO A C 1
ATOM 1489 O O . PRO A 1 192 ? -1.941 -19.383 -5.658 1.00 93.44 192 PRO A O 1
ATOM 1492 N N . GLY A 1 193 ? -0.210 -18.121 -6.351 1.00 91.19 193 GLY A N 1
ATOM 1493 C CA . GLY A 1 193 ? -0.103 -18.703 -7.696 1.00 91.19 193 GLY A CA 1
ATOM 1494 C C . GLY A 1 193 ? -1.138 -18.210 -8.720 1.00 91.19 193 GLY A C 1
ATOM 1495 O O . GLY A 1 193 ? -0.992 -18.496 -9.904 1.00 91.19 193 GLY A O 1
ATOM 1496 N N . ALA A 1 194 ? -2.149 -17.442 -8.305 1.00 93.25 194 ALA A N 1
ATOM 1497 C CA . ALA A 1 194 ? -3.116 -16.807 -9.199 1.00 93.25 194 ALA A CA 1
ATOM 1498 C C . ALA A 1 194 ? -2.810 -15.315 -9.413 1.00 93.25 194 ALA A C 1
ATOM 1500 O O . ALA A 1 194 ? -2.153 -14.666 -8.588 1.00 93.25 194 ALA A O 1
ATOM 1501 N N . TYR A 1 195 ? -3.341 -14.774 -10.513 1.00 93.69 195 TYR A N 1
ATOM 1502 C CA . TYR A 1 195 ? -3.207 -13.379 -10.933 1.00 93.69 195 TYR A CA 1
ATOM 1503 C C . TYR A 1 195 ? -4.560 -12.824 -11.389 1.00 93.69 195 TYR A C 1
ATOM 1505 O O . TYR A 1 195 ? -5.426 -13.570 -11.839 1.00 93.69 195 TYR A O 1
ATOM 1513 N N . GLY A 1 196 ? -4.725 -11.503 -11.305 1.00 90.38 196 GLY A N 1
ATOM 1514 C CA . GLY A 1 196 ? -5.938 -10.810 -11.736 1.00 90.38 196 GLY A CA 1
ATOM 1515 C C . GLY A 1 196 ? -6.992 -10.641 -10.636 1.00 90.38 196 GLY A C 1
ATOM 1516 O O . GLY A 1 196 ? -6.801 -11.035 -9.482 1.00 90.38 196 GLY A O 1
ATOM 1517 N N . ALA A 1 197 ? -8.096 -9.994 -11.010 1.00 89.62 197 ALA A N 1
ATOM 1518 C CA . ALA A 1 197 ? -9.205 -9.638 -10.120 1.00 89.62 197 ALA A CA 1
ATOM 1519 C C . ALA A 1 197 ? -10.468 -10.493 -10.338 1.00 89.62 197 ALA A C 1
ATOM 1521 O O . ALA A 1 197 ? -11.494 -10.214 -9.732 1.00 89.62 197 ALA A O 1
ATOM 1522 N N . GLY A 1 198 ? -10.417 -11.490 -11.229 1.00 87.56 198 GLY A N 1
ATOM 1523 C CA . GLY A 1 198 ? -11.560 -12.355 -11.546 1.00 87.56 198 GLY A CA 1
ATOM 1524 C C . GLY A 1 198 ? -12.635 -11.741 -12.444 1.00 87.56 198 GLY A C 1
ATOM 1525 O O . GLY A 1 198 ? -13.559 -12.443 -12.830 1.00 87.56 198 GLY A O 1
ATOM 1526 N N . LEU A 1 199 ? -12.512 -10.460 -12.807 1.00 93.00 199 LEU A N 1
ATOM 1527 C CA . LEU A 1 199 ? -13.546 -9.741 -13.563 1.00 93.00 199 LEU A CA 1
ATOM 1528 C C . LEU A 1 199 ? -13.396 -9.841 -15.084 1.00 93.00 199 LEU A C 1
ATOM 1530 O O . LEU A 1 199 ? -14.396 -9.782 -15.785 1.00 93.00 199 LEU A O 1
ATOM 1534 N N . GLN A 1 200 ? -12.172 -10.003 -15.598 1.00 91.38 200 GLN A N 1
ATOM 1535 C CA . GLN A 1 200 ? -11.914 -9.966 -17.043 1.00 91.38 200 GLN A CA 1
ATOM 1536 C C . GLN A 1 200 ? -12.725 -11.033 -17.792 1.00 91.38 200 GLN A C 1
ATOM 1538 O O . GLN A 1 200 ? -13.482 -10.695 -18.692 1.00 91.38 200 GLN A O 1
ATOM 1543 N N . ALA A 1 201 ? -12.639 -12.295 -17.357 1.00 89.62 201 ALA A N 1
ATOM 1544 C CA . ALA A 1 201 ? -13.381 -13.391 -17.977 1.00 89.62 201 ALA A CA 1
ATOM 1545 C C . ALA A 1 201 ? -14.903 -13.193 -17.878 1.00 89.62 201 ALA A C 1
ATOM 1547 O O . ALA A 1 201 ? -15.609 -13.383 -18.860 1.00 89.62 201 ALA A O 1
ATOM 1548 N N . LEU A 1 202 ? -15.406 -12.731 -16.725 1.00 92.00 202 LEU A N 1
ATOM 1549 C CA . LEU A 1 202 ? -16.834 -12.449 -16.547 1.00 92.00 202 LEU A CA 1
ATOM 1550 C C . LEU A 1 202 ? -17.332 -11.374 -17.514 1.00 92.00 202 LEU A C 1
ATOM 1552 O O . LEU A 1 202 ? -18.414 -11.514 -18.077 1.00 92.00 202 LEU A O 1
ATOM 1556 N N . ILE A 1 203 ? -16.549 -10.314 -17.717 1.00 94.38 203 ILE A N 1
ATOM 1557 C CA . ILE A 1 203 ? -16.892 -9.230 -18.641 1.00 94.38 203 ILE A CA 1
ATOM 1558 C C . ILE A 1 203 ? -16.843 -9.725 -20.089 1.00 94.38 203 ILE A C 1
ATOM 1560 O O . ILE A 1 203 ? -17.798 -9.502 -20.833 1.00 94.38 203 ILE A O 1
ATOM 1564 N N . ASP A 1 204 ? -15.767 -10.413 -20.474 1.00 93.44 204 ASP A N 1
ATOM 1565 C CA . ASP A 1 204 ? -15.547 -10.871 -21.849 1.00 93.44 204 ASP A CA 1
ATOM 1566 C C . ASP A 1 204 ? -16.599 -11.902 -22.283 1.00 93.44 204 ASP A C 1
ATOM 1568 O O . ASP A 1 204 ? -17.115 -11.842 -23.400 1.00 93.44 204 ASP A O 1
ATOM 1572 N N . GLU A 1 205 ? -16.975 -12.807 -21.378 1.00 94.12 205 GLU A N 1
ATOM 1573 C CA . GLU A 1 205 ? -17.973 -13.855 -21.623 1.00 94.12 205 GLU A CA 1
ATOM 1574 C C . GLU A 1 205 ? -19.408 -13.398 -21.318 1.00 94.12 205 GLU A C 1
ATOM 1576 O O . GLU A 1 205 ? -20.355 -14.151 -21.544 1.00 94.12 205 GLU A O 1
ATOM 1581 N N . ARG A 1 206 ? -19.590 -12.162 -20.826 1.00 93.19 206 ARG A N 1
ATOM 1582 C CA . ARG A 1 206 ? -20.879 -11.619 -20.353 1.00 93.19 206 ARG A CA 1
ATOM 1583 C C . ARG A 1 206 ? -21.556 -12.523 -19.310 1.00 93.19 206 ARG A C 1
ATOM 1585 O O . ARG A 1 206 ? -22.776 -12.633 -19.274 1.00 93.19 206 ARG A O 1
ATOM 1592 N N . GLY A 1 207 ? -20.758 -13.161 -18.454 1.00 92.19 207 GLY A N 1
ATOM 1593 C CA . GLY A 1 207 ? -21.199 -14.095 -17.413 1.00 92.19 207 GLY A CA 1
ATOM 1594 C C . GLY A 1 207 ? -21.706 -13.425 -16.132 1.00 92.19 207 GLY A C 1
ATOM 1595 O O . GLY A 1 207 ? -21.490 -13.960 -15.049 1.00 92.19 207 GLY A O 1
ATOM 1596 N N . TRP A 1 208 ? -22.309 -12.240 -16.228 1.00 95.81 208 TRP A N 1
ATOM 1597 C CA . TRP A 1 208 ? -22.817 -11.471 -15.088 1.00 95.81 208 TRP A CA 1
ATOM 1598 C C . TRP A 1 208 ? -24.157 -10.824 -15.441 1.00 95.81 208 TRP A C 1
ATOM 1600 O O . TRP A 1 208 ? -24.369 -10.422 -16.586 1.00 95.81 208 TRP A O 1
ATOM 1610 N N . GLU A 1 209 ? -25.047 -10.704 -14.457 1.00 95.25 209 GLU A N 1
ATOM 1611 C CA . GLU A 1 209 ? -26.350 -10.048 -14.634 1.00 95.25 209 GLU A CA 1
ATOM 1612 C C . GLU A 1 209 ? -26.444 -8.767 -13.803 1.00 95.25 209 GLU A C 1
ATOM 1614 O O . GLU A 1 209 ? -27.052 -7.783 -14.227 1.00 95.25 209 GLU A O 1
ATOM 1619 N N . THR A 1 210 ? -25.817 -8.769 -12.625 1.00 96.19 210 THR A N 1
ATOM 1620 C CA . THR A 1 210 ? -25.887 -7.680 -11.647 1.00 96.19 210 THR A CA 1
ATOM 1621 C C . THR A 1 210 ? -24.502 -7.248 -11.166 1.00 96.19 210 THR A C 1
ATOM 1623 O O . THR A 1 210 ? -23.510 -7.968 -11.299 1.00 96.19 210 THR A O 1
ATOM 1626 N N . ASP A 1 211 ? -24.427 -6.065 -10.558 1.00 94.19 211 ASP A N 1
ATOM 1627 C CA . ASP A 1 211 ? -23.230 -5.587 -9.857 1.00 94.19 211 ASP A CA 1
ATOM 1628 C C . ASP A 1 211 ? -22.821 -6.512 -8.696 1.00 94.19 211 ASP A C 1
ATOM 1630 O O . ASP A 1 211 ? -21.631 -6.675 -8.420 1.00 94.19 211 ASP A O 1
ATOM 1634 N N . VAL A 1 212 ? -23.788 -7.195 -8.075 1.00 95.56 212 VAL A N 1
ATOM 1635 C CA . VAL A 1 212 ? -23.561 -8.204 -7.033 1.00 95.56 212 VAL A CA 1
ATOM 1636 C C . VAL A 1 212 ? -22.710 -9.371 -7.543 1.00 95.56 212 VAL A C 1
ATOM 1638 O O . VAL A 1 212 ? -21.852 -9.862 -6.805 1.00 95.56 212 VAL A O 1
ATOM 1641 N N . ASP A 1 213 ? -22.886 -9.808 -8.791 1.00 94.56 213 ASP A N 1
ATOM 1642 C CA . ASP A 1 213 ? -22.090 -10.903 -9.365 1.00 94.56 213 ASP A CA 1
ATOM 1643 C C . ASP A 1 213 ? -20.619 -10.497 -9.517 1.00 94.56 213 ASP A C 1
ATOM 1645 O O . ASP A 1 213 ? -19.707 -11.244 -9.147 1.00 94.56 213 ASP A O 1
ATOM 1649 N N . LEU A 1 214 ? -20.389 -9.262 -9.975 1.00 95.19 214 LEU A N 1
ATOM 1650 C CA . LEU A 1 214 ? -19.057 -8.673 -10.095 1.00 95.19 214 LEU A CA 1
ATOM 1651 C C . LEU A 1 214 ? -18.406 -8.481 -8.717 1.00 95.19 214 LEU A C 1
ATOM 1653 O O . LEU A 1 214 ? -17.238 -8.828 -8.532 1.00 95.19 214 LEU A O 1
ATOM 1657 N N . ALA A 1 215 ? -19.157 -7.998 -7.723 1.00 94.62 215 ALA A N 1
ATOM 1658 C CA . ALA A 1 215 ? -18.680 -7.859 -6.347 1.00 94.62 215 ALA A CA 1
ATOM 1659 C C . ALA A 1 215 ? -18.283 -9.212 -5.735 1.00 94.62 215 ALA A C 1
ATOM 1661 O O . ALA A 1 215 ? -17.187 -9.338 -5.184 1.00 94.62 215 ALA A O 1
ATOM 1662 N N . ARG A 1 216 ? -19.113 -10.254 -5.885 1.00 94.44 216 ARG A N 1
ATOM 1663 C CA . ARG A 1 216 ? -18.782 -11.607 -5.404 1.00 94.44 216 ARG A CA 1
ATOM 1664 C C . ARG A 1 216 ? -17.518 -12.145 -6.060 1.00 94.44 216 ARG A C 1
ATOM 1666 O O . ARG A 1 216 ? -16.681 -12.722 -5.368 1.00 94.44 216 ARG A O 1
ATOM 1673 N N . ALA A 1 217 ? -17.357 -11.948 -7.367 1.00 94.56 217 ALA A N 1
ATOM 1674 C CA . ALA A 1 217 ? -16.157 -12.369 -8.077 1.00 94.56 217 ALA A CA 1
ATOM 1675 C C . ALA A 1 217 ? -14.912 -11.626 -7.579 1.00 94.56 217 ALA A C 1
ATOM 1677 O O . ALA A 1 217 ? -13.894 -12.256 -7.284 1.00 94.56 217 ALA A O 1
ATOM 1678 N N . TYR A 1 218 ? -15.006 -10.308 -7.403 1.00 95.56 218 TYR A N 1
ATOM 1679 C CA . TYR A 1 218 ? -13.915 -9.499 -6.871 1.00 95.56 218 TYR A CA 1
ATOM 1680 C C . TYR A 1 218 ? -13.510 -9.929 -5.454 1.00 95.56 218 TYR A C 1
ATOM 1682 O O . TYR A 1 218 ? -12.321 -10.111 -5.180 1.00 95.56 218 TYR A O 1
ATOM 1690 N N . LEU A 1 219 ? -14.485 -10.163 -4.567 1.00 95.88 219 LEU A N 1
ATOM 1691 C CA . LEU A 1 219 ? -14.241 -10.690 -3.225 1.00 95.88 219 LEU A CA 1
ATOM 1692 C C . LEU A 1 219 ? -13.600 -12.077 -3.296 1.00 95.88 219 LEU A C 1
ATOM 1694 O O . LEU A 1 219 ? -12.557 -12.289 -2.685 1.00 95.88 219 LEU A O 1
ATOM 1698 N N . ALA A 1 220 ? -14.156 -13.004 -4.078 1.00 94.88 220 ALA A N 1
ATOM 1699 C CA . ALA A 1 220 ? -13.657 -14.375 -4.199 1.00 94.88 220 ALA A CA 1
ATOM 1700 C C . ALA A 1 220 ? -12.196 -14.427 -4.669 1.00 94.88 220 ALA A C 1
ATOM 1702 O O . ALA A 1 220 ? -11.386 -15.162 -4.101 1.00 94.88 220 ALA A O 1
ATOM 1703 N N . TRP A 1 221 ? -11.847 -13.617 -5.668 1.00 94.88 221 TRP A N 1
ATOM 1704 C CA . TRP A 1 221 ? -10.494 -13.544 -6.216 1.00 94.88 221 TRP A CA 1
ATOM 1705 C C . TRP A 1 221 ? -9.551 -12.687 -5.381 1.00 94.88 221 TRP A C 1
ATOM 1707 O O . TRP A 1 221 ? -8.334 -12.800 -5.542 1.00 94.88 221 TRP A O 1
ATOM 1717 N N . GLY A 1 222 ? -10.089 -11.816 -4.527 1.00 95.69 222 GLY A N 1
ATOM 1718 C CA . GLY A 1 222 ? -9.311 -10.813 -3.823 1.00 95.69 222 GLY A CA 1
ATOM 1719 C C . GLY A 1 222 ? -9.192 -10.950 -2.316 1.00 95.69 222 GLY A C 1
ATOM 1720 O O . GLY A 1 222 ? -8.271 -10.370 -1.749 1.00 95.69 222 GLY A O 1
ATOM 1721 N N . GLY A 1 223 ? -10.040 -11.746 -1.682 1.00 97.12 223 GLY A N 1
ATOM 1722 C CA . GLY A 1 223 ? -10.102 -11.924 -0.234 1.00 97.12 223 GLY A CA 1
ATOM 1723 C C . GLY A 1 223 ? -9.010 -12.822 0.340 1.00 97.12 223 GLY A C 1
ATOM 1724 O O . GLY A 1 223 ? -9.311 -13.657 1.184 1.00 97.12 223 GLY A O 1
ATOM 1725 N N . TYR A 1 224 ? -7.764 -12.689 -0.122 1.00 98.19 224 TYR A N 1
ATOM 1726 C CA . TYR A 1 224 ? -6.617 -13.414 0.426 1.00 98.19 224 TYR A CA 1
ATOM 1727 C C . TYR A 1 224 ? -5.668 -12.444 1.125 1.00 98.19 224 TYR A C 1
ATOM 1729 O O . TYR A 1 224 ? -5.100 -11.574 0.466 1.00 98.19 224 TYR A O 1
ATOM 1737 N N . ALA A 1 225 ? -5.505 -12.585 2.438 1.00 98.06 225 ALA A N 1
ATOM 1738 C CA . ALA A 1 225 ? -4.679 -11.724 3.272 1.00 98.06 225 ALA A CA 1
ATOM 1739 C C . ALA A 1 225 ? -3.178 -12.030 3.132 1.00 98.06 225 ALA A C 1
ATOM 1741 O O . ALA A 1 225 ? -2.760 -13.187 3.011 1.00 98.06 225 ALA A O 1
ATOM 1742 N N . TYR A 1 226 ? -2.372 -10.972 3.174 1.00 98.06 226 TYR A N 1
ATOM 1743 C CA . TYR A 1 226 ? -0.910 -10.989 3.145 1.00 98.06 226 TYR A CA 1
ATOM 1744 C C . TYR A 1 226 ? -0.353 -10.137 4.296 1.00 98.06 226 TYR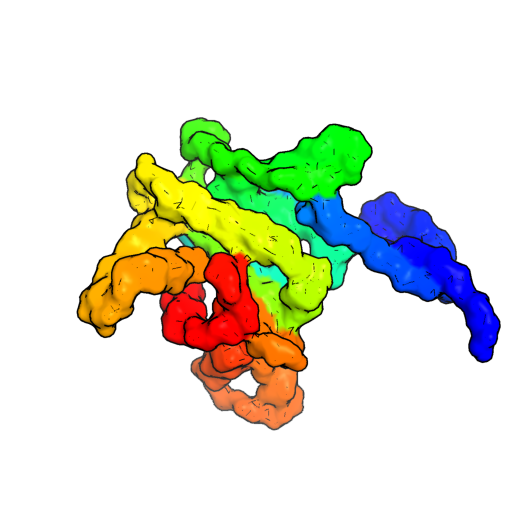 A C 1
ATOM 1746 O O . TYR A 1 226 ? -1.003 -9.184 4.722 1.00 98.06 226 TYR A O 1
ATOM 1754 N N . GLY A 1 227 ? 0.853 -10.453 4.774 1.00 95.81 227 GLY A N 1
ATOM 1755 C CA . GLY A 1 227 ? 1.479 -9.775 5.922 1.00 95.81 227 GLY A CA 1
ATOM 1756 C C . GLY A 1 227 ? 1.301 -10.549 7.234 1.00 95.81 227 GLY A C 1
ATOM 1757 O O . GLY A 1 227 ? 0.534 -11.505 7.294 1.00 95.81 227 GLY A O 1
ATOM 1758 N N . ALA A 1 228 ? 2.051 -10.199 8.282 1.00 93.38 228 ALA A N 1
ATOM 1759 C CA . ALA A 1 228 ? 2.050 -10.891 9.581 1.00 93.38 228 ALA A CA 1
ATOM 1760 C C . ALA A 1 228 ? 2.149 -12.425 9.512 1.00 93.38 228 ALA A C 1
ATOM 1762 O O . ALA A 1 228 ? 1.428 -13.164 10.195 1.00 93.38 228 ALA A O 1
ATOM 1763 N N . GLY A 1 229 ? 3.020 -12.914 8.630 1.00 92.88 229 GLY A N 1
ATOM 1764 C CA . GLY A 1 229 ? 3.200 -14.341 8.363 1.00 92.88 229 GLY A CA 1
ATOM 1765 C C . GLY A 1 229 ? 2.115 -14.975 7.484 1.00 92.88 229 GLY A C 1
ATOM 1766 O O . GLY A 1 229 ? 2.282 -16.125 7.089 1.00 92.88 229 GLY A O 1
ATOM 1767 N N . ALA A 1 230 ? 1.039 -14.259 7.135 1.00 95.00 230 ALA A N 1
ATOM 1768 C CA . ALA A 1 230 ? 0.080 -14.711 6.131 1.00 95.00 230 ALA A CA 1
ATOM 1769 C C . ALA A 1 230 ? 0.677 -14.581 4.724 1.00 95.00 230 ALA A C 1
ATOM 1771 O O . ALA A 1 230 ? 1.220 -13.539 4.341 1.00 95.00 230 ALA A O 1
ATOM 1772 N N . SER A 1 231 ? 0.519 -15.637 3.930 1.00 94.62 231 SER A N 1
ATOM 1773 C CA . SER A 1 231 ? 0.923 -15.686 2.522 1.00 94.62 231 SER A CA 1
ATOM 1774 C C . SER A 1 231 ? -0.257 -16.143 1.666 1.00 94.62 231 SER A C 1
ATOM 1776 O O . SER A 1 231 ? -0.237 -17.204 1.045 1.00 94.62 231 SER A O 1
ATOM 1778 N N . GLY A 1 232 ? -1.332 -15.350 1.692 1.00 95.75 232 GLY A N 1
ATOM 1779 C CA . GLY A 1 232 ? -2.576 -15.624 0.979 1.00 95.75 232 GLY A CA 1
ATOM 1780 C C . GLY A 1 232 ? -3.569 -16.475 1.769 1.00 95.75 232 GLY A C 1
ATOM 1781 O O . GLY A 1 232 ? -4.135 -17.423 1.223 1.00 95.75 232 GLY A O 1
ATOM 1782 N N . GLU A 1 233 ? -3.788 -16.139 3.040 1.00 97.38 233 GLU A N 1
ATOM 1783 C CA . GLU A 1 233 ? -4.832 -16.754 3.873 1.00 97.38 233 GLU A CA 1
ATOM 1784 C C . GLU A 1 233 ? -6.219 -16.270 3.444 1.00 97.38 233 GLU A C 1
ATOM 1786 O O . GLU A 1 233 ? -6.411 -15.087 3.179 1.00 97.38 233 GLU A O 1
ATOM 1791 N N . ALA A 1 234 ? -7.194 -17.173 3.341 1.00 97.31 234 ALA A N 1
ATOM 1792 C CA . ALA A 1 234 ? -8.542 -16.809 2.915 1.00 97.31 234 ALA A CA 1
ATOM 1793 C C . ALA A 1 234 ? -9.269 -16.025 4.022 1.00 97.31 234 ALA A C 1
ATOM 1795 O O . ALA A 1 234 ? -9.605 -16.575 5.066 1.00 97.31 234 ALA A O 1
ATOM 1796 N N . GLU A 1 235 ? -9.545 -14.752 3.757 1.00 96.62 235 GLU A N 1
ATOM 1797 C CA . GLU A 1 235 ? -10.160 -13.794 4.680 1.00 96.62 235 GLU A CA 1
ATOM 1798 C C . GLU A 1 235 ? -11.270 -12.998 3.973 1.00 96.62 235 GLU A C 1
ATOM 1800 O O . GLU A 1 235 ? -11.399 -11.785 4.125 1.00 96.62 235 GLU A O 1
ATOM 1805 N N . HIS A 1 236 ? -12.094 -13.679 3.169 1.00 95.81 236 HIS A N 1
ATOM 1806 C CA . HIS A 1 236 ? -13.141 -13.062 2.341 1.00 95.81 236 HIS A CA 1
ATOM 1807 C C . HIS A 1 236 ? -14.113 -12.182 3.127 1.00 95.81 236 HIS A C 1
ATOM 1809 O O . HIS A 1 236 ? -14.402 -11.070 2.697 1.00 95.81 236 HIS A O 1
ATOM 1815 N N . ARG A 1 237 ? -14.576 -12.650 4.294 1.00 93.50 237 ARG A N 1
ATOM 1816 C CA . ARG A 1 237 ? -15.494 -11.886 5.158 1.00 93.50 237 ARG A CA 1
ATOM 1817 C C . ARG A 1 237 ? -14.834 -10.645 5.746 1.00 93.50 237 ARG A C 1
ATOM 1819 O O . ARG A 1 237 ? -15.468 -9.603 5.864 1.00 93.50 237 ARG A O 1
ATOM 1826 N N . LEU A 1 238 ? -13.563 -10.763 6.129 1.00 93.69 238 LEU A N 1
ATOM 1827 C CA . LEU A 1 238 ? -12.817 -9.625 6.642 1.00 93.69 238 LEU A CA 1
ATOM 1828 C C . LEU A 1 238 ? -12.585 -8.608 5.525 1.00 93.69 238 LEU A C 1
ATOM 1830 O O . LEU A 1 238 ? -12.818 -7.426 5.741 1.00 93.69 238 LEU A O 1
ATOM 1834 N N . PHE A 1 239 ? -12.189 -9.065 4.335 1.00 95.75 239 PHE A N 1
ATOM 1835 C CA . PHE A 1 239 ? -11.996 -8.201 3.175 1.00 95.75 239 PHE A CA 1
ATOM 1836 C C . PHE A 1 239 ? -13.278 -7.450 2.805 1.00 95.75 239 PHE A C 1
ATOM 1838 O O . PHE A 1 239 ? -13.235 -6.238 2.623 1.00 95.75 239 PHE A O 1
ATOM 1845 N N . GLU A 1 240 ? -14.419 -8.141 2.777 1.00 95.00 240 GLU A N 1
ATOM 1846 C CA . GLU A 1 240 ? -15.737 -7.532 2.569 1.00 95.00 240 GLU A CA 1
ATOM 1847 C C . GLU A 1 240 ? -16.040 -6.451 3.614 1.00 95.00 240 GLU A C 1
ATOM 1849 O O . GLU A 1 240 ? -16.455 -5.355 3.257 1.00 95.00 240 GLU A O 1
ATOM 1854 N N . ALA A 1 241 ? -15.758 -6.711 4.894 1.00 92.06 241 ALA A N 1
ATOM 1855 C CA . ALA A 1 241 ? -15.968 -5.729 5.955 1.00 92.06 241 ALA A CA 1
ATOM 1856 C C . ALA A 1 241 ? -15.058 -4.491 5.838 1.00 92.06 241 ALA A C 1
ATOM 1858 O O . ALA A 1 241 ? -15.390 -3.445 6.412 1.00 92.06 241 ALA A O 1
ATOM 1859 N N . GLN A 1 242 ? -13.905 -4.598 5.160 1.00 89.06 242 GLN A N 1
ATOM 1860 C CA . GLN A 1 242 ? -12.959 -3.495 4.949 1.00 89.06 242 GLN A CA 1
ATOM 1861 C C . GLN A 1 242 ? -13.331 -2.556 3.791 1.00 89.06 242 GLN A C 1
ATOM 1863 O O . GLN A 1 242 ? -12.902 -1.398 3.820 1.00 89.06 242 GLN A O 1
ATOM 1868 N N . LEU A 1 243 ? -14.127 -3.022 2.823 1.00 86.50 243 LEU A N 1
ATOM 1869 C CA . LEU A 1 243 ? -14.649 -2.201 1.723 1.00 86.50 243 LEU A CA 1
ATOM 1870 C C . LEU A 1 243 ? -15.784 -1.261 2.192 1.00 86.50 243 LEU A C 1
ATOM 1872 O O . LEU A 1 243 ? -16.071 -0.315 1.431 1.00 86.50 243 LEU A O 1
#

Foldseek 3Di:
DDDFAEFEDADVVVVCVRRDDPRGPYDFDDLQLAQFPQLLVLLLVVLVVVQVVCCVVPVAGAQEDEAEDEPNVCSHRSHNSLSNLCNLQQKAFDADPPPSGGPAIDRDDLVVNVAARHHYAYEYFLNCLVPRQVSLQRSLVSLLVLLPDPDDCRRYVSVVQLVVQLVVVVVVVDDSVVSSVLSSFRYWYFAVVDGDQQVPCCVVVVVDDDVVVSVVSNLVGTQFTDYPPGDGHRRSVSVVVND

InterPro domains:
  IPR003672 CobN/magnesium chelatase [PF02514] (1-243)
  IPR003672 CobN/magnesium chelatase [PTHR44119] (1-243)

Secondary structure (DSSP, 8-state):
-----EEE-S-GGGT-GGG-SSSSEEE---GGG-S-HHHHHHHHHHHHHHHHHHHHHHSS---EEEEEE-HHHHHHHTSHHHHHHHHHHTEEEEE-TTT--EEEEEEPPHHHHTSPPPEEEEEE-HHHHHH-HHHHHHHHHHHHHHHTS---TTT-HHHHHHHHHHHHHHHTT--HHHHHHHHT--EEESPTT--S-SHHHHHHTT--SSHHHHHHHHHHHH-EEEETTEEEEE-HHHHHHH-

Sequence (243 aa):
GRFVEPGPSGAPTRGRPEVLPTGRNFYSIDTRTVPTPAAWRLGWKSATLMIERYRQEHGEWPRRMAVSAWGTSNMRTGGDDIAQALALMGVQPAWDVGSGRVTGFGVMPSTVLDRPRVDVTFRLSGFFRDAFPAQIDLLDSAVRAVAELDEPTEVNPLAARVRKDVDRLTAEGIVPREAERRAGFRLFGSKPGAYGAGLQALIDERGWETDVDLARAYLAWGGYAYGAGASGEAEHRLFEAQL